Protein AF-M6VX74-F1 (afdb_monomer_lite)

pLDDT: mean 70.9, std 21.85, range [19.53, 94.69]

Structure (mmCIF, N/CA/C/O backbone):
data_AF-M6VX74-F1
#
_entry.id   AF-M6VX74-F1
#
loop_
_atom_site.group_PDB
_atom_site.id
_atom_site.type_symbol
_atom_site.label_atom_id
_atom_site.label_alt_id
_atom_site.label_comp_id
_atom_site.label_asym_id
_atom_site.label_entity_id
_atom_site.label_seq_id
_atom_site.pdbx_PDB_ins_code
_atom_site.Cartn_x
_atom_site.Cartn_y
_atom_site.Cartn_z
_atom_site.occupancy
_atom_site.B_iso_or_equiv
_atom_site.auth_seq_id
_atom_site.auth_comp_id
_atom_site.auth_asym_id
_atom_site.auth_atom_id
_atom_site.pdbx_PDB_model_num
ATOM 1 N N . MET A 1 1 ? 27.115 63.706 -16.626 1.00 39.19 1 MET A N 1
ATOM 2 C CA . MET A 1 1 ? 25.847 63.233 -16.021 1.00 39.19 1 MET A CA 1
ATOM 3 C C . MET A 1 1 ? 25.353 61.974 -16.751 1.00 39.19 1 MET A C 1
ATOM 5 O O . MET A 1 1 ? 24.336 62.030 -17.417 1.00 39.19 1 MET A O 1
ATOM 9 N N . TYR A 1 2 ? 26.079 60.846 -16.698 1.00 39.06 2 TYR A N 1
ATOM 10 C CA . TYR A 1 2 ? 25.677 59.603 -17.391 1.00 39.06 2 TYR A CA 1
ATOM 11 C C . TYR A 1 2 ? 26.361 58.366 -16.780 1.00 39.06 2 TYR A C 1
ATOM 13 O O . TYR A 1 2 ? 27.087 57.654 -17.455 1.00 39.06 2 TYR A O 1
ATOM 21 N N . GLU A 1 3 ? 26.151 58.090 -15.489 1.00 44.81 3 GLU A N 1
ATOM 22 C CA . GLU A 1 3 ? 26.795 56.917 -14.860 1.00 44.81 3 GLU A CA 1
ATOM 23 C C . GLU A 1 3 ? 25.856 55.983 -14.089 1.00 44.81 3 GLU A C 1
ATOM 25 O O . GLU A 1 3 ? 26.289 54.975 -13.549 1.00 44.81 3 GLU A O 1
ATOM 30 N N . ASN A 1 4 ? 24.539 56.226 -14.098 1.00 51.69 4 ASN A N 1
ATOM 31 C CA . ASN A 1 4 ? 23.637 55.512 -13.181 1.00 51.69 4 ASN A CA 1
ATOM 32 C C . ASN A 1 4 ? 22.464 54.744 -13.817 1.00 51.69 4 ASN A C 1
ATOM 34 O O . ASN A 1 4 ? 21.537 54.339 -13.116 1.00 51.69 4 ASN A O 1
ATOM 38 N N . LYS A 1 5 ? 22.480 54.502 -15.137 1.00 51.84 5 LYS A N 1
ATOM 39 C CA . LYS A 1 5 ? 21.453 53.668 -15.804 1.00 51.84 5 LYS A CA 1
ATOM 40 C C . LYS A 1 5 ? 21.869 52.202 -15.975 1.00 51.84 5 LYS A C 1
ATOM 42 O O . LYS A 1 5 ? 21.039 51.316 -15.803 1.00 51.84 5 LYS A O 1
ATOM 47 N N . LYS A 1 6 ? 23.151 51.921 -16.244 1.00 50.66 6 LYS A N 1
ATOM 48 C CA . LYS A 1 6 ? 23.629 50.557 -16.556 1.00 50.66 6 LYS A CA 1
ATOM 49 C C . LYS A 1 6 ? 23.655 49.634 -15.325 1.00 50.66 6 LYS A C 1
ATOM 51 O O . LYS A 1 6 ? 23.277 48.469 -15.432 1.00 50.66 6 LYS A O 1
ATOM 56 N N . ASN A 1 7 ? 24.000 50.171 -14.149 1.00 55.72 7 ASN A N 1
ATOM 57 C CA . ASN A 1 7 ? 23.992 49.421 -12.885 1.00 55.72 7 ASN A CA 1
ATOM 58 C C . ASN A 1 7 ? 22.577 49.149 -12.353 1.00 55.72 7 ASN A C 1
ATOM 60 O O . ASN A 1 7 ? 22.329 48.061 -11.844 1.00 55.72 7 ASN A O 1
ATOM 64 N N . LYS A 1 8 ? 21.621 50.071 -12.549 1.00 56.56 8 LYS A N 1
ATOM 65 C CA . LYS A 1 8 ? 20.207 49.853 -12.192 1.00 56.56 8 LYS A CA 1
ATOM 66 C C . LYS A 1 8 ? 19.565 48.730 -13.005 1.00 56.56 8 LYS A C 1
ATOM 68 O O . LYS A 1 8 ? 18.842 47.920 -12.437 1.00 56.56 8 LYS A O 1
ATOM 73 N N . ILE A 1 9 ? 19.863 48.654 -14.305 1.00 64.75 9 ILE A N 1
ATOM 74 C CA . ILE A 1 9 ? 19.349 47.593 -15.185 1.00 64.75 9 ILE A CA 1
ATOM 75 C C . ILE A 1 9 ? 19.961 46.240 -14.806 1.00 64.75 9 ILE A C 1
ATOM 77 O O . ILE A 1 9 ? 19.227 45.270 -14.661 1.00 64.75 9 ILE A O 1
ATOM 81 N N . ARG A 1 10 ? 21.279 46.169 -14.563 1.00 61.59 10 ARG A N 1
ATOM 82 C CA . ARG A 1 10 ? 21.920 44.929 -14.086 1.00 61.59 10 ARG A CA 1
ATOM 83 C C . ARG A 1 10 ? 21.365 44.477 -12.738 1.00 61.59 10 ARG A C 1
ATOM 85 O O . ARG A 1 10 ? 21.063 43.301 -12.594 1.00 61.59 10 ARG A O 1
ATOM 92 N N . PHE A 1 11 ? 21.170 45.390 -11.788 1.00 71.38 11 PHE A N 1
ATOM 93 C CA . PHE A 1 11 ? 20.563 45.071 -10.495 1.00 71.38 11 PHE A CA 1
ATOM 94 C C . PHE A 1 11 ? 19.129 44.542 -10.649 1.00 71.38 11 PHE A C 1
ATOM 96 O O . PHE A 1 11 ? 18.804 43.508 -10.078 1.00 71.38 11 PHE A O 1
ATOM 103 N N . PHE A 1 12 ? 18.298 45.173 -11.486 1.00 67.69 12 PHE A N 1
ATOM 104 C CA . PHE A 1 12 ? 16.942 44.686 -11.770 1.00 67.69 12 PHE A CA 1
ATOM 105 C C . PHE A 1 12 ? 16.932 43.313 -12.449 1.00 67.69 12 PHE A C 1
ATOM 107 O O . PHE A 1 12 ? 16.091 42.481 -12.118 1.00 67.69 12 PHE A O 1
ATOM 114 N N . VAL A 1 13 ? 17.873 43.051 -13.359 1.00 73.31 13 VAL A N 1
ATOM 115 C CA . VAL A 1 13 ? 18.023 41.744 -14.012 1.00 73.31 13 VAL A CA 1
ATOM 116 C C . VAL A 1 13 ? 18.464 40.685 -13.001 1.00 73.31 13 VAL A C 1
ATOM 118 O O . VAL A 1 13 ? 17.851 39.626 -12.953 1.00 73.31 13 VAL A O 1
ATOM 121 N N . TYR A 1 14 ? 19.436 40.972 -12.130 1.00 68.31 14 TYR A N 1
ATOM 122 C CA . TYR A 1 14 ? 19.859 40.036 -11.083 1.00 68.31 14 TYR A CA 1
ATOM 123 C C . TYR A 1 14 ? 18.765 39.778 -10.044 1.00 68.31 14 TYR A C 1
ATOM 125 O O . TYR A 1 14 ? 18.552 38.625 -9.697 1.00 68.31 14 TYR A O 1
ATOM 133 N N . VAL A 1 15 ? 18.027 40.800 -9.598 1.00 67.50 15 VAL A N 1
ATOM 134 C CA . VAL A 1 15 ? 16.893 40.638 -8.670 1.00 67.50 15 VAL A CA 1
ATOM 135 C C . VAL A 1 15 ? 15.743 39.874 -9.326 1.00 67.50 15 VAL A C 1
ATOM 137 O O . VAL A 1 15 ? 15.144 39.028 -8.672 1.00 67.50 15 VAL A O 1
ATOM 140 N N . SER A 1 16 ? 15.465 40.106 -10.613 1.00 63.75 16 SER A N 1
ATOM 141 C CA . SER A 1 16 ? 14.439 39.356 -11.353 1.00 63.75 16 SER A CA 1
ATOM 142 C C . SER A 1 16 ? 14.844 37.895 -11.526 1.00 63.75 16 SER A C 1
ATOM 144 O O . SER A 1 16 ? 14.052 37.007 -11.238 1.00 63.75 16 SER A O 1
ATOM 146 N N . ILE A 1 17 ? 16.097 37.632 -11.914 1.00 63.59 17 ILE A N 1
ATOM 147 C CA . ILE A 1 17 ? 16.660 36.280 -12.003 1.00 63.59 17 ILE A CA 1
ATOM 148 C C . ILE A 1 17 ? 16.601 35.593 -10.630 1.00 63.59 17 ILE A C 1
ATOM 150 O O . ILE A 1 17 ? 16.148 34.457 -10.540 1.00 63.59 17 ILE A O 1
ATOM 154 N N . TYR A 1 18 ? 16.955 36.290 -9.548 1.00 57.72 18 TYR A N 1
ATOM 155 C CA . TYR A 1 18 ? 16.854 35.768 -8.183 1.00 57.72 18 TYR A CA 1
ATOM 156 C C . TYR A 1 18 ? 15.395 35.483 -7.787 1.00 57.72 18 TYR A C 1
ATOM 158 O O . TYR A 1 18 ? 15.110 34.432 -7.231 1.00 57.72 18 TYR A O 1
ATOM 166 N N . PHE A 1 19 ? 14.434 36.339 -8.147 1.00 57.53 19 PHE A N 1
ATOM 167 C CA . PHE A 1 19 ? 13.005 36.068 -7.936 1.00 57.53 19 PHE A CA 1
ATOM 168 C C . PHE A 1 19 ? 12.510 34.842 -8.722 1.00 57.53 19 PHE A C 1
ATOM 170 O O . PHE A 1 19 ? 11.704 34.073 -8.199 1.00 57.53 19 PHE A O 1
ATOM 177 N N . PHE A 1 20 ? 13.022 34.617 -9.937 1.00 54.75 20 PHE A N 1
ATOM 178 C CA . PHE A 1 20 ? 12.719 33.422 -10.733 1.00 54.75 20 PHE A CA 1
ATOM 179 C C . PHE A 1 20 ? 13.371 32.144 -10.180 1.00 54.75 20 PHE A C 1
ATOM 181 O O . PHE A 1 20 ? 12.788 31.074 -10.327 1.00 54.75 20 PHE A O 1
ATOM 188 N N . PHE A 1 21 ? 14.527 32.241 -9.514 1.00 51.00 21 PHE A N 1
ATOM 189 C CA . PHE A 1 21 ? 15.193 31.098 -8.871 1.00 51.00 21 PHE A CA 1
ATOM 190 C C . PHE A 1 21 ? 14.688 30.798 -7.445 1.00 51.00 21 PHE A C 1
ATOM 192 O O . PHE A 1 21 ? 14.782 29.655 -7.010 1.00 51.00 21 PHE A O 1
ATOM 199 N N . PHE A 1 22 ? 14.133 31.779 -6.719 1.00 45.16 22 PHE A N 1
ATOM 200 C CA . PHE A 1 22 ? 13.637 31.605 -5.339 1.00 45.16 22 PHE A CA 1
ATOM 201 C C . PHE A 1 22 ? 12.127 31.388 -5.223 1.00 45.16 22 PHE A C 1
ATOM 203 O O . PHE A 1 22 ? 11.627 31.053 -4.145 1.00 45.16 22 PHE A O 1
ATOM 210 N N . GLY A 1 23 ? 11.383 31.512 -6.321 1.00 42.75 23 GLY A N 1
ATOM 211 C CA . GLY A 1 23 ? 10.070 30.899 -6.399 1.00 42.75 23 GLY A CA 1
ATOM 212 C C . GLY A 1 23 ? 10.247 29.386 -6.416 1.00 42.75 23 GLY A C 1
ATOM 213 O O . GLY A 1 23 ? 10.477 28.817 -7.474 1.00 42.75 23 GLY A O 1
ATOM 214 N N . CYS A 1 24 ? 10.121 28.720 -5.267 1.00 48.25 24 CYS A N 1
ATOM 215 C CA . CYS A 1 24 ? 9.773 27.300 -5.215 1.00 48.25 24 CYS A CA 1
ATOM 216 C C . CYS A 1 24 ? 8.444 27.136 -5.973 1.00 48.25 24 CYS A C 1
ATOM 218 O O . CYS A 1 24 ? 7.361 27.238 -5.390 1.00 48.25 24 CYS A O 1
ATOM 220 N N . VAL A 1 25 ? 8.505 26.988 -7.299 1.00 49.62 25 VAL A N 1
ATOM 221 C CA . VAL A 1 25 ? 7.328 26.818 -8.143 1.00 49.62 25 VAL A CA 1
ATOM 222 C C . VAL A 1 25 ? 6.805 25.426 -7.840 1.00 49.62 25 VAL A C 1
ATOM 224 O O . VAL A 1 25 ? 7.213 24.437 -8.447 1.00 49.62 25 VAL A O 1
ATOM 227 N N . GLN A 1 26 ? 5.870 25.337 -6.894 1.00 54.25 26 GLN A N 1
ATOM 228 C CA . GLN A 1 26 ? 5.022 24.162 -6.770 1.00 54.25 26 GLN A CA 1
ATOM 229 C C . GLN A 1 26 ? 4.237 24.069 -8.077 1.00 54.25 26 GLN A C 1
ATOM 231 O O . GLN A 1 26 ? 3.192 24.696 -8.222 1.00 54.25 26 GLN A O 1
ATOM 236 N N . LYS A 1 27 ? 4.756 23.299 -9.046 1.00 59.78 27 LYS A N 1
ATOM 237 C CA . LYS A 1 27 ? 4.182 23.168 -10.398 1.00 59.78 27 LYS A CA 1
ATOM 238 C C . LYS A 1 27 ? 2.702 22.767 -10.373 1.00 59.78 27 LYS A C 1
ATOM 240 O O . LYS A 1 27 ? 2.018 22.939 -11.375 1.00 59.78 27 LYS A O 1
ATOM 245 N N . LYS A 1 28 ? 2.211 22.232 -9.245 1.00 68.81 28 LYS A N 1
ATOM 246 C CA . LYS A 1 28 ? 0.815 21.852 -9.012 1.00 68.81 28 LYS A CA 1
ATOM 247 C C . LYS A 1 28 ? 0.415 22.033 -7.530 1.00 68.81 28 LYS A C 1
ATOM 249 O O . LYS A 1 28 ? 0.449 21.058 -6.775 1.00 68.81 28 LYS A O 1
ATOM 254 N N . PRO A 1 29 ? 0.018 23.242 -7.087 1.00 75.12 29 PRO A N 1
ATOM 255 C CA . PRO A 1 29 ? -0.204 23.552 -5.667 1.00 75.12 29 PRO A CA 1
ATOM 256 C C . PRO A 1 29 ? -1.318 22.714 -5.031 1.00 75.12 29 PRO A C 1
ATOM 258 O O . PRO A 1 29 ? -1.202 22.298 -3.881 1.00 75.12 29 PRO A O 1
ATOM 261 N N . GLN A 1 30 ? -2.363 22.382 -5.791 1.00 74.25 30 GLN A N 1
ATOM 262 C CA . GLN A 1 30 ? -3.429 21.500 -5.320 1.00 74.25 30 GLN A CA 1
ATOM 263 C C . GLN A 1 30 ? -2.919 20.058 -5.073 1.00 74.25 30 GLN A C 1
ATOM 265 O O . GLN A 1 30 ? -3.365 19.422 -4.121 1.00 74.25 30 GLN A O 1
ATOM 270 N N . GLN A 1 31 ? -1.951 19.537 -5.858 1.00 71.56 31 GLN A N 1
ATOM 271 C CA . GLN A 1 31 ? -1.437 18.150 -5.718 1.00 71.56 31 GLN A CA 1
ATOM 272 C C . GLN A 1 31 ? -0.596 18.112 -4.458 1.00 71.56 31 GLN A C 1
ATOM 274 O O . GLN A 1 31 ? -0.715 17.219 -3.624 1.00 71.56 31 GLN A O 1
ATOM 279 N N . THR A 1 32 ? 0.230 19.142 -4.302 1.00 75.69 32 THR A N 1
ATOM 280 C CA . THR A 1 32 ? 1.027 19.346 -3.109 1.00 75.69 32 THR A CA 1
ATOM 281 C C . THR A 1 32 ? 0.148 19.468 -1.865 1.00 75.69 32 THR A C 1
ATOM 283 O O . THR A 1 32 ? 0.465 18.837 -0.863 1.00 75.69 32 THR A O 1
ATOM 286 N N . ALA A 1 33 ? -0.959 20.216 -1.912 1.00 79.06 33 ALA A N 1
ATOM 287 C CA . ALA A 1 33 ? -1.894 20.327 -0.792 1.00 79.06 33 ALA A CA 1
ATOM 288 C C . ALA A 1 33 ? -2.540 18.976 -0.441 1.00 79.06 33 ALA A C 1
ATOM 290 O O . ALA A 1 33 ? -2.515 18.585 0.724 1.00 79.06 33 ALA A O 1
ATOM 291 N N . PHE A 1 34 ? -3.027 18.235 -1.444 1.00 78.25 34 PHE A N 1
ATOM 292 C CA . PHE A 1 34 ? -3.608 16.902 -1.264 1.00 78.25 34 PHE A CA 1
ATOM 293 C C . PHE A 1 34 ? -2.642 15.945 -0.553 1.00 78.25 34 PHE A C 1
ATOM 295 O O . PHE A 1 34 ? -2.976 15.384 0.491 1.00 78.25 34 PHE A O 1
ATOM 302 N N . TRP A 1 35 ? -1.421 15.787 -1.079 1.00 75.38 35 TRP A N 1
ATOM 303 C CA . TRP A 1 35 ? -0.438 14.858 -0.515 1.00 75.38 35 TRP A CA 1
ATOM 304 C C . TRP A 1 35 ? 0.084 15.316 0.845 1.00 75.38 35 TRP A C 1
ATOM 306 O O . TRP A 1 35 ? 0.277 14.485 1.731 1.00 75.38 35 TRP A O 1
ATOM 316 N N . LYS A 1 36 ? 0.264 16.627 1.049 1.00 80.69 36 LYS A N 1
ATOM 317 C CA . LYS A 1 36 ? 0.621 17.172 2.365 1.00 80.69 36 LYS A CA 1
ATOM 318 C C . LYS A 1 36 ? -0.445 16.844 3.405 1.00 80.69 36 LYS A C 1
ATOM 320 O O . LYS A 1 36 ? -0.086 16.386 4.486 1.00 80.69 36 LYS A O 1
ATOM 325 N N . GLU A 1 37 ? -1.727 17.038 3.091 1.00 81.75 37 GLU A N 1
ATOM 326 C CA . GLU A 1 37 ? -2.817 16.748 4.029 1.00 81.75 37 GLU A CA 1
ATOM 327 C C . GLU A 1 37 ? -2.929 15.234 4.280 1.00 81.75 37 GLU A C 1
ATOM 329 O O . GLU A 1 37 ? -2.899 14.813 5.437 1.00 81.75 37 GLU A O 1
ATOM 334 N N . TYR A 1 38 ? -2.877 14.399 3.234 1.00 79.69 38 TYR A N 1
ATOM 335 C CA . TYR A 1 38 ? -2.861 12.934 3.368 1.00 79.69 38 TYR A CA 1
ATOM 336 C C . TYR A 1 38 ? -1.733 12.426 4.284 1.00 79.69 38 TYR A C 1
ATOM 338 O O . TYR A 1 38 ? -1.986 11.682 5.235 1.00 79.69 38 TYR A O 1
ATOM 346 N N . LEU A 1 39 ? -0.490 12.859 4.043 1.00 77.38 39 LEU A N 1
ATOM 347 C CA . LEU A 1 39 ? 0.667 12.456 4.849 1.00 77.38 39 LEU A CA 1
ATOM 348 C C . LEU A 1 39 ? 0.599 13.022 6.273 1.00 77.38 39 LEU A C 1
ATOM 350 O O . LEU A 1 39 ? 1.019 12.360 7.225 1.00 77.38 39 LEU A O 1
ATOM 354 N N . SER A 1 40 ? 0.044 14.225 6.444 1.00 81.12 40 SER A N 1
ATOM 355 C CA . SER A 1 40 ? -0.097 14.846 7.763 1.00 81.12 40 SER A CA 1
ATOM 356 C C . SER A 1 40 ? -1.016 14.050 8.689 1.00 81.12 40 SER A C 1
ATOM 358 O O . SER A 1 40 ? -0.730 13.971 9.884 1.00 81.12 40 SER A O 1
ATOM 360 N N . HIS A 1 41 ? -2.053 13.395 8.149 1.00 81.50 41 HIS A N 1
ATOM 361 C CA . HIS A 1 41 ? -2.965 12.571 8.938 1.00 81.50 41 HIS A CA 1
ATOM 362 C C . HIS A 1 41 ? -2.230 11.406 9.617 1.00 81.50 41 HIS A C 1
ATOM 364 O O . HIS A 1 41 ? -2.354 11.216 10.826 1.00 81.50 41 HIS A O 1
ATOM 370 N N . GLN A 1 42 ? -1.413 10.662 8.861 1.00 74.62 42 GLN A N 1
ATOM 371 C CA . GLN A 1 42 ? -0.634 9.540 9.405 1.00 74.62 42 GLN A CA 1
ATOM 372 C C . GLN A 1 42 ? 0.477 10.029 10.337 1.00 74.62 42 GLN A C 1
ATOM 374 O O . GLN A 1 42 ? 0.662 9.498 11.434 1.00 74.62 42 GLN A O 1
ATOM 379 N N . LYS A 1 43 ? 1.185 11.092 9.933 1.00 80.69 43 LYS A N 1
ATOM 380 C CA . LYS A 1 43 ? 2.276 11.671 10.723 1.00 80.69 43 LYS A CA 1
ATOM 381 C C . LYS A 1 43 ? 1.801 12.142 12.098 1.00 80.69 43 LYS A C 1
ATOM 383 O O . LYS A 1 43 ? 2.546 11.999 13.063 1.00 80.69 43 LYS A O 1
ATOM 388 N N . ASN A 1 44 ? 0.578 12.667 12.207 1.00 83.06 44 ASN A N 1
ATOM 389 C CA . ASN A 1 44 ? 0.038 13.113 13.489 1.00 83.06 44 ASN A CA 1
ATOM 390 C C . ASN A 1 44 ? -0.145 11.960 14.485 1.00 83.06 44 ASN A C 1
ATOM 392 O O . ASN A 1 44 ? 0.180 12.098 15.661 1.00 83.06 44 ASN A O 1
ATOM 396 N N . ILE A 1 45 ? -0.616 10.805 14.006 1.00 77.25 45 ILE A N 1
ATOM 397 C CA . ILE A 1 45 ? -0.793 9.609 14.837 1.00 77.25 45 ILE A CA 1
ATOM 398 C C . ILE A 1 45 ? 0.568 9.075 15.276 1.00 77.25 45 ILE A C 1
ATOM 400 O O . ILE A 1 45 ? 0.775 8.844 16.461 1.00 77.25 45 ILE A O 1
ATOM 404 N N . PHE A 1 46 ? 1.516 8.928 14.346 1.00 78.25 46 PHE A N 1
ATOM 405 C CA . PHE A 1 46 ? 2.842 8.390 14.667 1.00 78.25 46 PHE A CA 1
ATOM 406 C C . PHE A 1 46 ? 3.680 9.312 15.555 1.00 78.25 46 PHE A C 1
ATOM 408 O O . PHE A 1 46 ? 4.533 8.829 16.294 1.00 78.25 46 PHE A O 1
ATOM 415 N N . ARG A 1 47 ? 3.449 10.627 15.498 1.00 83.62 47 ARG A N 1
ATOM 416 C CA . ARG A 1 47 ? 4.128 11.588 16.372 1.00 83.62 47 ARG A CA 1
ATOM 417 C C . ARG A 1 47 ? 3.652 11.484 17.820 1.00 83.62 47 ARG A C 1
ATOM 419 O O . ARG A 1 47 ? 4.481 11.563 18.717 1.00 83.62 47 ARG A O 1
ATOM 426 N N . GLU A 1 48 ? 2.346 11.358 18.044 1.00 86.00 48 GLU A N 1
ATOM 427 C CA . GLU A 1 48 ? 1.777 11.296 19.399 1.00 86.00 48 GLU A CA 1
ATOM 428 C C . GLU A 1 48 ? 1.847 9.881 19.989 1.00 86.00 48 GLU A C 1
ATOM 430 O O . GLU A 1 48 ? 2.109 9.716 21.177 1.00 86.00 48 GLU A O 1
ATOM 435 N N . TYR A 1 49 ? 1.694 8.860 19.142 1.00 83.00 49 TYR A N 1
ATOM 436 C CA . TYR A 1 49 ? 1.687 7.447 19.521 1.00 83.00 49 TYR A CA 1
ATOM 437 C C . TYR A 1 49 ? 2.738 6.670 18.714 1.00 83.00 49 TYR A C 1
ATOM 439 O O . TYR A 1 49 ? 2.396 5.926 17.787 1.00 83.00 49 TYR A O 1
ATOM 447 N N . PRO A 1 50 ? 4.035 6.835 19.032 1.00 75.56 50 PRO A N 1
ATOM 448 C CA . PRO A 1 50 ? 5.106 6.230 18.253 1.00 75.56 50 PRO A CA 1
ATOM 449 C C . PRO A 1 50 ? 5.142 4.707 18.383 1.00 75.56 50 PRO A C 1
ATOM 451 O O . PRO A 1 50 ? 5.410 4.047 17.388 1.00 75.56 50 PRO A O 1
ATOM 454 N N . ASN A 1 51 ? 4.839 4.121 19.546 1.00 75.88 51 ASN A N 1
ATOM 455 C CA . ASN A 1 51 ? 4.942 2.675 19.792 1.00 75.88 51 ASN A CA 1
ATOM 456 C C . ASN A 1 51 ? 3.840 2.180 20.744 1.00 75.88 51 ASN A C 1
ATOM 458 O O . ASN A 1 51 ? 3.432 2.926 21.629 1.00 75.88 51 ASN A O 1
ATOM 462 N N . GLY A 1 52 ? 3.427 0.914 20.596 1.00 76.75 52 GLY A N 1
ATOM 463 C CA . GLY A 1 52 ? 2.538 0.214 21.538 1.00 76.75 52 GLY A CA 1
ATOM 464 C C . GLY A 1 52 ? 1.136 0.820 21.700 1.00 76.75 52 GLY A C 1
ATOM 465 O O . GLY A 1 52 ? 0.758 1.748 20.979 1.00 76.75 52 GLY A O 1
ATOM 466 N N . GLY A 1 53 ? 0.349 0.292 22.643 1.00 84.81 53 GLY A N 1
ATOM 467 C CA . GLY A 1 53 ? -0.846 0.952 23.171 1.00 84.81 53 GLY A CA 1
ATOM 468 C C . GLY A 1 53 ? -1.879 1.308 22.108 1.00 84.81 53 GLY A C 1
ATOM 469 O O . GLY A 1 53 ? -2.366 0.478 21.338 1.00 84.81 53 GLY A O 1
ATOM 470 N N . ILE A 1 54 ? -2.172 2.604 22.033 1.00 84.31 54 ILE A N 1
ATOM 471 C CA . ILE A 1 54 ? -3.103 3.190 21.068 1.00 84.31 54 ILE A CA 1
ATOM 472 C C . ILE A 1 54 ? -2.701 2.872 19.623 1.00 84.31 54 ILE A C 1
ATOM 474 O O . ILE A 1 54 ? -3.565 2.574 18.798 1.00 84.31 54 ILE A O 1
ATOM 478 N N . ARG A 1 55 ? -1.402 2.880 19.293 1.00 80.12 55 ARG A N 1
ATOM 479 C CA . ARG A 1 55 ? -0.942 2.523 17.943 1.00 80.12 55 ARG A CA 1
ATOM 480 C C . ARG A 1 55 ? -1.298 1.069 17.636 1.00 80.12 55 ARG A C 1
ATOM 482 O O . ARG A 1 55 ? -1.851 0.780 16.580 1.00 80.12 55 ARG A O 1
ATOM 489 N N . ASN A 1 56 ? -1.046 0.156 18.566 1.00 76.94 56 ASN A N 1
ATOM 490 C CA . ASN A 1 56 ? -1.418 -1.247 18.397 1.00 76.94 56 ASN A CA 1
ATOM 491 C C . ASN A 1 56 ? -2.933 -1.413 18.205 1.00 76.94 56 ASN A C 1
ATOM 493 O O . ASN A 1 56 ? -3.361 -2.075 17.257 1.00 76.94 56 ASN A O 1
ATOM 497 N N . ALA A 1 57 ? -3.731 -0.736 19.035 1.00 78.75 57 ALA A N 1
ATOM 498 C CA . ALA A 1 57 ? -5.189 -0.761 18.971 1.00 78.75 57 ALA A CA 1
ATOM 499 C C . ALA A 1 57 ? -5.757 -0.181 17.658 1.00 78.75 57 ALA A C 1
ATOM 501 O O . ALA A 1 57 ? -6.714 -0.726 17.110 1.00 78.75 57 ALA A O 1
ATOM 502 N N . LEU A 1 58 ? -5.163 0.875 17.095 1.00 77.44 58 LEU A N 1
ATOM 503 C CA . LEU A 1 58 ? -5.633 1.489 15.844 1.00 77.44 58 LEU A CA 1
ATOM 504 C C . LEU A 1 58 ? -5.210 0.734 14.576 1.00 77.44 58 LEU A C 1
ATOM 506 O O . LEU A 1 58 ? -5.889 0.827 13.547 1.00 77.44 58 LEU A O 1
ATOM 510 N N . PHE A 1 59 ? -4.080 0.026 14.620 1.00 73.62 59 PHE A N 1
ATOM 511 C CA . PHE A 1 59 ? -3.491 -0.643 13.455 1.00 73.62 59 PHE A CA 1
ATOM 512 C C . PHE A 1 59 ? -3.659 -2.168 13.463 1.00 73.62 59 PHE A C 1
ATOM 514 O O . PHE A 1 59 ? -3.216 -2.826 12.522 1.00 73.62 59 PHE A O 1
ATOM 521 N N . GLY A 1 60 ? -4.343 -2.730 14.461 1.00 66.00 60 GLY A N 1
ATOM 522 C CA . GLY A 1 60 ? -4.685 -4.152 14.487 1.00 66.00 60 GLY A CA 1
ATOM 523 C C . GLY A 1 60 ? -3.583 -5.062 15.030 1.00 66.00 60 GLY A C 1
ATOM 524 O O . GLY A 1 60 ? -3.559 -6.243 14.702 1.00 66.00 60 GLY A O 1
ATOM 525 N N . ASN A 1 61 ? -2.668 -4.528 15.840 1.00 70.69 61 ASN A N 1
ATOM 526 C CA . ASN A 1 61 ? -1.591 -5.284 16.487 1.00 70.69 61 ASN A CA 1
ATOM 527 C C . ASN A 1 61 ? -1.794 -5.342 18.009 1.00 70.69 61 ASN A C 1
ATOM 529 O O . ASN A 1 61 ? -0.859 -5.125 18.774 1.00 70.69 61 ASN A O 1
ATOM 533 N N . LEU A 1 62 ? -3.045 -5.541 18.433 1.00 71.44 62 LEU A N 1
ATOM 534 C CA . LEU A 1 62 ? -3.460 -5.498 19.832 1.00 71.44 62 LEU A CA 1
ATOM 535 C C . LEU A 1 62 ? -2.756 -6.585 20.655 1.00 71.44 62 LEU A C 1
ATOM 537 O O . LEU A 1 62 ? -2.836 -7.769 20.325 1.00 71.44 62 LEU A O 1
ATOM 541 N N . THR A 1 63 ? -2.113 -6.184 21.747 1.00 73.75 63 THR A N 1
ATOM 542 C CA . THR A 1 63 ? -1.567 -7.096 22.759 1.00 73.75 63 THR A CA 1
ATOM 543 C C . THR A 1 63 ? -2.517 -7.217 23.951 1.00 73.75 63 THR A C 1
ATOM 545 O O . THR A 1 63 ? -3.441 -6.418 24.102 1.00 73.75 63 THR A O 1
ATOM 548 N N . SER A 1 64 ? -2.290 -8.200 24.828 1.00 77.12 64 SER A N 1
ATOM 549 C CA . SER A 1 64 ? -3.066 -8.356 26.069 1.00 77.12 64 SER A CA 1
ATOM 550 C C . SER A 1 64 ? -3.032 -7.105 26.951 1.00 77.12 64 SER A C 1
ATOM 552 O O . SER A 1 64 ? -4.021 -6.798 27.612 1.00 77.12 64 SER A O 1
ATOM 554 N N . GLU A 1 65 ? -1.920 -6.367 26.926 1.00 81.31 65 GLU A N 1
ATOM 555 C CA . GLU A 1 65 ? -1.752 -5.113 27.660 1.00 81.31 65 GLU A CA 1
ATOM 556 C C . GLU A 1 65 ? -2.605 -3.992 27.067 1.00 81.31 65 GLU A C 1
ATOM 558 O O . GLU A 1 65 ? -3.076 -3.149 27.813 1.00 81.31 65 GLU A O 1
ATOM 563 N N . ASP A 1 66 ? -2.887 -4.004 25.762 1.00 80.81 66 ASP A N 1
ATOM 564 C CA . ASP A 1 66 ? -3.612 -2.928 25.072 1.00 80.81 66 ASP A CA 1
ATOM 565 C C . ASP A 1 66 ? -5.142 -3.056 25.194 1.00 80.81 66 ASP A C 1
ATOM 567 O O . ASP A 1 66 ? -5.874 -2.118 24.877 1.00 80.81 66 ASP A O 1
ATOM 571 N N . VAL A 1 67 ? -5.654 -4.208 25.647 1.00 84.50 67 VAL A N 1
ATOM 572 C CA . VAL A 1 67 ? -7.098 -4.522 25.663 1.00 84.50 67 VAL A CA 1
ATOM 573 C C . VAL A 1 67 ? -7.905 -3.506 26.477 1.00 84.50 67 VAL A C 1
ATOM 575 O O . VAL A 1 67 ? -9.036 -3.197 26.112 1.00 84.50 67 VAL A O 1
ATOM 578 N N . HIS A 1 68 ? -7.327 -2.955 27.548 1.00 87.62 68 HIS A N 1
ATOM 579 C CA . HIS A 1 68 ? -7.987 -1.963 28.405 1.00 87.62 68 HIS A CA 1
ATOM 580 C C . HIS A 1 68 ? -8.266 -0.623 27.700 1.00 87.62 68 HIS A C 1
ATOM 582 O O . HIS A 1 68 ? -9.073 0.162 28.188 1.00 87.62 68 HIS A O 1
ATOM 588 N N . LEU A 1 69 ? -7.613 -0.358 26.562 1.00 87.38 69 LEU A N 1
ATOM 589 C CA . LEU A 1 69 ? -7.838 0.838 25.744 1.00 87.38 69 LEU A CA 1
ATOM 590 C C . LEU A 1 69 ? -9.105 0.728 24.888 1.00 87.38 69 LEU A C 1
ATOM 592 O O . LEU A 1 69 ? -9.540 1.717 24.295 1.00 87.38 69 LEU A O 1
ATOM 596 N N . LEU A 1 70 ? -9.668 -0.477 24.777 1.00 89.00 70 LEU A N 1
ATOM 597 C CA . LEU A 1 70 ? -10.843 -0.745 23.967 1.00 89.00 70 LEU A CA 1
ATOM 598 C C . LEU A 1 70 ? -12.121 -0.560 24.775 1.00 89.00 70 LEU A C 1
ATOM 600 O O . LEU A 1 70 ? -12.216 -0.883 25.957 1.00 89.00 70 LEU A O 1
ATOM 604 N N . GLN A 1 71 ? -13.145 -0.095 24.084 1.00 89.50 71 GLN A N 1
ATOM 605 C CA . GLN A 1 71 ? -14.487 0.034 24.614 1.00 89.50 71 GLN A CA 1
ATOM 606 C C . GLN A 1 71 ? -15.227 -1.271 24.387 1.00 89.50 71 GLN A C 1
ATOM 608 O O . GLN A 1 71 ? -15.179 -1.829 23.292 1.00 89.50 71 GLN A O 1
ATOM 613 N N . LYS A 1 72 ? -15.935 -1.755 25.404 1.00 87.00 72 LYS A N 1
ATOM 614 C CA . LYS A 1 72 ? -16.795 -2.925 25.257 1.00 87.00 72 LYS A CA 1
ATOM 615 C C . LYS A 1 72 ? -18.202 -2.481 24.883 1.00 87.00 72 LYS A C 1
ATOM 617 O O . LYS A 1 72 ? -18.839 -1.754 25.643 1.00 87.00 72 LYS A O 1
ATOM 622 N N . LYS A 1 73 ? -18.687 -2.954 23.739 1.00 80.88 73 LYS A N 1
ATOM 623 C CA . LYS A 1 73 ? -20.076 -2.816 23.312 1.00 80.88 73 LYS A CA 1
ATOM 624 C C . LYS A 1 73 ? -20.582 -4.191 22.896 1.00 80.88 73 LYS A C 1
ATOM 626 O O . LYS A 1 73 ? -20.091 -4.768 21.927 1.00 80.88 73 LYS A O 1
ATOM 631 N N . ASP A 1 74 ? -21.523 -4.721 23.669 1.00 81.62 74 ASP A N 1
ATOM 632 C CA . ASP A 1 74 ? -21.998 -6.102 23.549 1.00 81.62 74 ASP A CA 1
ATOM 633 C C . ASP A 1 74 ? -20.816 -7.098 23.634 1.00 81.62 74 ASP A C 1
ATOM 635 O O . ASP A 1 74 ? -19.993 -7.014 24.556 1.00 81.62 74 ASP A O 1
ATOM 639 N N . ASP A 1 75 ? -20.694 -8.004 22.662 1.00 80.81 75 ASP A N 1
ATOM 640 C CA . ASP A 1 75 ? -19.589 -8.968 22.544 1.00 80.81 75 ASP A CA 1
ATOM 641 C C . ASP A 1 75 ? -18.393 -8.444 21.728 1.00 80.81 75 ASP A C 1
ATOM 643 O O . ASP A 1 75 ? -17.441 -9.180 21.457 1.00 80.81 75 ASP A O 1
ATOM 647 N N . THR A 1 76 ? -18.410 -7.167 21.338 1.00 83.50 76 THR A N 1
ATOM 648 C CA . THR A 1 76 ? -17.364 -6.550 20.514 1.00 83.50 76 THR A CA 1
ATOM 649 C C . THR A 1 76 ? -16.548 -5.553 21.330 1.00 83.50 76 THR A C 1
ATOM 651 O O . THR A 1 76 ? -17.081 -4.760 22.108 1.00 83.50 76 THR A O 1
ATOM 654 N N . LEU A 1 77 ? -15.229 -5.583 21.149 1.00 89.56 77 LEU A N 1
ATOM 655 C CA . LEU A 1 77 ? -14.336 -4.545 21.654 1.00 89.56 77 LEU A CA 1
ATOM 656 C C . LEU A 1 77 ? -14.021 -3.575 20.517 1.00 89.56 77 LEU A C 1
ATOM 658 O O . LEU A 1 77 ? -13.692 -4.019 19.423 1.00 89.56 77 LEU A O 1
ATOM 662 N N . SER A 1 78 ? -14.093 -2.269 20.735 1.00 91.38 78 SER A N 1
ATOM 663 C CA . SER A 1 78 ? -13.858 -1.292 19.671 1.00 91.38 78 SER A CA 1
ATOM 664 C C . SER A 1 78 ? -13.050 -0.087 20.122 1.00 91.38 78 SER A C 1
ATOM 666 O O . SER A 1 78 ? -12.986 0.247 21.303 1.00 91.38 78 SER A O 1
ATOM 668 N N . ILE A 1 79 ? -12.434 0.585 19.156 1.00 90.62 79 ILE A N 1
ATOM 669 C CA . ILE A 1 79 ? -11.810 1.890 19.351 1.00 90.62 79 ILE A CA 1
ATOM 670 C C . ILE A 1 79 ? -12.177 2.805 18.186 1.00 90.62 79 ILE A C 1
ATOM 672 O O . ILE A 1 79 ? -12.030 2.450 17.012 1.00 90.62 79 ILE A O 1
ATOM 676 N N . ASP A 1 80 ? -12.654 3.992 18.542 1.00 92.88 80 ASP A N 1
ATOM 677 C CA . ASP A 1 80 ? -13.028 5.051 17.619 1.00 92.88 80 ASP A CA 1
ATOM 678 C C . ASP A 1 80 ? -12.073 6.229 17.760 1.00 92.88 80 ASP A C 1
ATOM 680 O O . ASP A 1 80 ? -11.815 6.736 18.856 1.00 92.88 80 ASP A O 1
ATOM 684 N N . PHE A 1 81 ? -11.548 6.662 16.620 1.00 92.75 81 PHE A N 1
ATOM 685 C CA . PHE A 1 81 ? -10.554 7.715 16.528 1.00 92.75 81 PHE A CA 1
ATOM 686 C C . PHE A 1 81 ? -10.873 8.668 15.387 1.00 92.75 81 PHE A C 1
ATOM 688 O O . PHE A 1 81 ? -11.230 8.240 14.285 1.00 92.75 81 PHE A O 1
ATOM 695 N N . TYR A 1 82 ? -10.655 9.961 15.610 1.00 94.69 82 TYR A N 1
ATOM 696 C CA . TYR A 1 82 ? -10.674 10.945 14.539 1.00 94.69 82 TYR A CA 1
ATOM 697 C C . TYR A 1 82 ? -9.698 12.100 14.760 1.00 94.69 82 TYR A C 1
ATOM 699 O O . TYR A 1 82 ? -9.281 12.403 15.878 1.00 94.69 82 TYR A O 1
ATOM 707 N N . LEU A 1 83 ? -9.358 12.771 13.659 1.00 92.81 83 LEU A N 1
ATOM 708 C CA . LEU A 1 83 ? -8.610 14.020 13.681 1.00 92.81 83 LEU A CA 1
ATOM 709 C C . LEU A 1 83 ? -9.566 15.203 13.738 1.00 92.81 83 LEU A C 1
ATOM 711 O O . LEU A 1 83 ? -10.432 15.357 12.879 1.00 92.81 83 LEU A O 1
ATOM 715 N N . GLN A 1 84 ? -9.375 16.079 14.719 1.00 92.56 84 GLN A N 1
ATOM 716 C CA . GLN A 1 84 ? -10.040 17.374 14.776 1.00 92.56 84 GLN A CA 1
ATOM 717 C C . GLN A 1 84 ? -9.106 18.450 14.216 1.00 92.56 84 GLN A C 1
ATOM 719 O O . GLN A 1 84 ? -8.001 18.639 14.725 1.00 92.56 84 GLN A O 1
ATOM 724 N N . LYS A 1 85 ? -9.555 19.182 13.191 1.00 89.44 85 LYS A N 1
ATOM 725 C CA . LYS A 1 85 ? -8.812 20.327 12.646 1.00 89.44 85 LYS A CA 1
ATOM 726 C C . LYS A 1 85 ? -8.814 21.481 13.659 1.00 89.44 85 LYS A C 1
ATOM 728 O O . LYS A 1 85 ? -9.858 21.812 14.224 1.00 89.44 85 LYS A O 1
ATOM 733 N N . LYS A 1 86 ? -7.642 22.057 13.905 1.00 88.19 86 LYS A N 1
ATOM 734 C CA . LYS A 1 86 ? -7.374 23.224 14.757 1.00 88.19 86 LYS A CA 1
ATOM 735 C C . LYS A 1 86 ? -6.512 24.217 13.980 1.00 88.19 86 LYS A C 1
ATOM 737 O O . LYS A 1 86 ? -5.890 23.846 12.986 1.00 88.19 86 LYS A O 1
ATOM 742 N N . ASP A 1 87 ? -6.413 25.446 14.473 1.00 81.81 87 ASP A N 1
ATOM 743 C CA . ASP A 1 87 ? -5.655 26.518 13.809 1.00 81.81 87 ASP A CA 1
ATOM 744 C C . ASP A 1 87 ? -4.165 26.176 13.624 1.00 81.81 87 ASP A C 1
ATOM 746 O O . ASP A 1 87 ? -3.540 26.606 12.660 1.00 81.81 87 ASP A O 1
ATOM 750 N N . GLN A 1 88 ? -3.604 25.346 14.512 1.00 78.94 88 GLN A N 1
ATOM 751 C CA . GLN A 1 88 ? -2.196 24.924 14.496 1.00 78.94 88 GLN A CA 1
ATOM 752 C C . GLN A 1 88 ? -1.971 23.484 13.990 1.00 78.94 88 GLN A C 1
ATOM 754 O O . GLN A 1 88 ? -0.866 22.957 14.117 1.00 78.94 88 GLN A O 1
ATOM 759 N N . GLY A 1 89 ? -2.992 22.821 13.430 1.00 84.62 89 GLY A N 1
ATOM 760 C CA . GLY A 1 89 ? -2.867 21.463 12.887 1.00 84.62 89 GLY A CA 1
ATOM 761 C C . GLY A 1 89 ? -3.999 20.528 13.300 1.00 84.62 89 GLY A C 1
ATOM 762 O O . GLY A 1 89 ? -5.161 20.925 13.353 1.00 84.62 89 GLY A O 1
ATOM 763 N N . PHE A 1 90 ? -3.674 19.265 13.571 1.00 89.56 90 PHE A N 1
ATOM 764 C CA . PHE A 1 90 ? -4.659 18.246 13.928 1.00 89.56 90 PHE A CA 1
ATOM 765 C C . PHE A 1 90 ? -4.519 17.828 15.388 1.00 89.56 90 PHE A C 1
ATOM 767 O O . PHE A 1 90 ? -3.421 17.553 15.867 1.00 89.56 90 PHE A O 1
ATOM 774 N N . ARG A 1 91 ? -5.650 17.728 16.084 1.00 91.00 91 ARG A N 1
ATOM 775 C CA . ARG A 1 91 ? -5.739 17.100 17.401 1.00 91.00 91 ARG A CA 1
ATOM 776 C C . ARG A 1 91 ? -6.267 15.677 17.248 1.00 91.00 91 ARG A C 1
ATOM 778 O O . ARG A 1 91 ? -7.288 15.472 16.595 1.00 91.00 91 ARG A O 1
ATOM 785 N N . ASN A 1 92 ? -5.590 14.730 17.884 1.00 91.81 92 ASN A N 1
ATOM 786 C CA . ASN A 1 92 ? -6.021 13.344 18.002 1.00 91.81 92 ASN A CA 1
ATOM 787 C C . ASN A 1 92 ? -7.169 13.240 19.020 1.00 91.81 92 ASN A C 1
ATOM 789 O O . ASN A 1 92 ? -7.064 13.774 20.127 1.00 91.81 92 ASN A O 1
ATOM 793 N N . VAL A 1 93 ? -8.283 12.605 18.644 1.00 93.12 93 VAL A N 1
ATOM 794 C CA . VAL A 1 93 ? -9.452 12.443 19.521 1.00 93.12 93 VAL A CA 1
ATOM 795 C C . VAL A 1 93 ? -9.917 10.992 19.523 1.00 93.12 93 VAL A C 1
ATOM 797 O O . VAL A 1 93 ? -10.224 10.434 18.471 1.00 93.12 93 VAL A O 1
ATOM 800 N N . PHE A 1 94 ? -10.008 10.419 20.722 1.00 91.38 94 PHE A N 1
ATOM 801 C CA . PHE A 1 94 ? -10.661 9.140 20.994 1.00 91.38 94 PHE A CA 1
ATOM 802 C C . PHE A 1 94 ? -12.039 9.416 21.568 1.00 91.38 94 PHE A C 1
ATOM 804 O O . PHE A 1 94 ? -12.194 10.321 22.390 1.00 91.38 94 PHE A 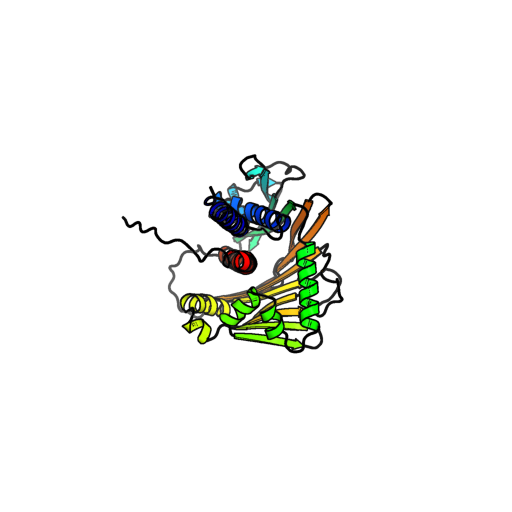O 1
ATOM 811 N N . THR A 1 95 ? -13.041 8.669 21.128 1.00 86.31 95 THR A N 1
ATOM 812 C CA . THR A 1 95 ? -14.411 8.879 21.596 1.00 86.31 95 THR A CA 1
ATOM 813 C C . THR A 1 95 ? -15.144 7.563 21.759 1.00 86.31 95 THR A C 1
ATOM 815 O O . THR A 1 95 ? -14.856 6.601 21.055 1.00 86.31 95 THR A O 1
ATOM 818 N N . THR A 1 96 ? -16.065 7.521 22.715 1.00 80.69 96 THR A N 1
ATOM 819 C CA . THR A 1 96 ? -17.065 6.456 22.891 1.00 80.69 96 THR A CA 1
ATOM 820 C C . THR A 1 96 ? -18.373 6.767 22.172 1.00 80.69 96 THR A C 1
ATOM 822 O O . THR A 1 96 ? -19.266 5.926 22.073 1.00 80.69 96 THR A O 1
ATOM 825 N N . GLU A 1 97 ? -18.502 7.995 21.679 1.00 82.94 97 GLU A N 1
ATOM 826 C CA . GLU A 1 97 ? -19.685 8.495 21.009 1.00 82.94 97 GLU A CA 1
ATOM 827 C C . GLU A 1 97 ? -19.535 8.403 19.491 1.00 82.94 97 GLU A C 1
ATOM 829 O O . GLU A 1 97 ? -18.480 8.106 18.928 1.00 82.94 97 GLU A O 1
ATOM 834 N N . LYS A 1 98 ? -20.626 8.695 18.786 1.00 84.94 98 LYS A N 1
ATOM 835 C CA . LYS A 1 98 ? -20.621 8.714 17.329 1.00 84.94 98 LYS A CA 1
ATOM 836 C C . LYS A 1 98 ? -19.657 9.787 16.816 1.00 84.94 98 LYS A C 1
ATOM 838 O O . LYS A 1 98 ? -19.871 10.974 17.055 1.00 84.94 98 LYS A O 1
ATOM 843 N N . ILE A 1 99 ? -18.659 9.371 16.032 1.00 88.25 99 ILE A N 1
ATOM 844 C CA . ILE A 1 99 ? -17.726 10.291 15.370 1.00 88.25 99 ILE A CA 1
ATOM 845 C C . ILE A 1 99 ? -18.517 11.345 14.567 1.00 88.25 99 ILE A C 1
ATOM 847 O O . ILE A 1 99 ? -19.407 10.974 13.784 1.00 88.25 99 ILE A O 1
ATOM 851 N N . PRO A 1 100 ? -18.214 12.650 14.731 1.00 89.94 100 PRO A N 1
ATOM 852 C CA . PRO A 1 100 ? -18.880 13.707 13.986 1.00 89.94 100 PRO A CA 1
ATOM 853 C C . PRO A 1 100 ? -18.798 13.484 12.476 1.00 89.94 100 PRO A C 1
ATOM 855 O O . PRO A 1 100 ? -17.782 13.047 11.931 1.00 89.94 100 PRO A O 1
ATOM 858 N N . LYS A 1 101 ? -19.875 13.827 11.765 1.00 81.75 101 LYS A N 1
ATOM 859 C CA . LYS A 1 101 ? -19.852 13.813 10.300 1.00 81.75 101 LYS A CA 1
ATOM 860 C C . LYS A 1 101 ? -18.850 14.872 9.813 1.00 81.75 101 LYS A C 1
ATOM 862 O O . LYS A 1 101 ? -18.831 15.978 10.339 1.00 81.75 101 LYS A O 1
ATOM 867 N N . ASN A 1 102 ? -18.076 14.544 8.776 1.00 85.19 102 ASN A N 1
ATOM 868 C CA . ASN A 1 102 ? -17.122 15.438 8.094 1.00 85.19 102 ASN A CA 1
ATOM 869 C C . ASN A 1 102 ? -15.823 15.767 8.852 1.00 85.19 102 ASN A C 1
ATOM 871 O O . ASN A 1 102 ? -15.243 16.833 8.657 1.00 85.19 102 ASN A O 1
ATOM 875 N N . VAL A 1 103 ? -15.327 14.848 9.678 1.00 91.88 103 VAL A N 1
ATOM 876 C CA . VAL A 1 103 ? -13.957 14.944 10.202 1.00 91.88 103 VAL A CA 1
ATOM 877 C C . VAL A 1 103 ? -12.921 14.640 9.098 1.00 91.88 103 VAL A C 1
ATOM 879 O O . VAL A 1 103 ? -13.171 13.760 8.270 1.00 91.88 103 VAL A O 1
ATOM 882 N N . PRO A 1 104 ? -11.761 15.330 9.067 1.00 90.44 104 PRO A N 1
ATOM 883 C CA . PRO A 1 104 ? -10.703 15.122 8.068 1.00 90.44 104 PRO A CA 1
ATOM 884 C C . PRO A 1 104 ? -10.229 13.674 7.944 1.00 90.44 104 PRO A C 1
ATOM 886 O O . PRO A 1 104 ? -9.917 13.196 6.855 1.00 90.44 104 PRO A O 1
ATOM 889 N N . TYR A 1 105 ? -10.181 12.957 9.063 1.00 87.50 105 TYR A N 1
ATOM 890 C CA . TYR A 1 105 ? -9.719 11.582 9.100 1.00 87.50 105 TYR A CA 1
ATOM 891 C C . TYR A 1 105 ? -10.338 10.853 10.283 1.00 87.50 105 TYR A C 1
ATOM 893 O O . TYR A 1 105 ? -10.445 11.423 11.368 1.00 87.50 105 TYR A O 1
ATOM 901 N N . GLN A 1 106 ? -10.717 9.596 10.081 1.00 92.81 106 GLN A N 1
ATOM 902 C CA . GLN A 1 106 ? -11.225 8.734 11.139 1.00 92.81 106 GLN A CA 1
ATOM 903 C C . GLN A 1 106 ? -10.818 7.278 10.930 1.00 92.81 106 GLN A C 1
ATOM 905 O O . GLN A 1 106 ? -10.713 6.791 9.799 1.00 92.81 106 GLN A O 1
ATOM 910 N N . ILE A 1 107 ? -10.636 6.578 12.043 1.00 85.06 107 ILE A N 1
ATOM 911 C CA . ILE A 1 107 ? -10.400 5.142 12.108 1.00 85.06 107 ILE A CA 1
ATOM 912 C C . ILE A 1 107 ? -11.426 4.563 13.076 1.00 85.06 107 ILE A C 1
ATOM 914 O O . ILE A 1 107 ? -11.558 5.038 14.198 1.00 85.06 107 ILE A O 1
ATOM 918 N N . HIS A 1 108 ? -12.108 3.519 12.629 1.00 89.50 108 HIS A N 1
ATOM 919 C CA . HIS A 1 108 ? -12.916 2.655 13.470 1.00 89.50 108 HIS A CA 1
ATOM 920 C C . HIS A 1 108 ? -12.319 1.251 13.418 1.00 89.50 108 HIS A C 1
ATOM 922 O O . HIS A 1 108 ? -12.072 0.731 12.321 1.00 89.50 108 HIS A O 1
ATOM 928 N N . VAL A 1 109 ? -12.057 0.655 14.579 1.00 83.31 109 VAL A N 1
ATOM 929 C CA . VAL A 1 109 ? -11.558 -0.720 14.681 1.00 83.31 109 VAL A CA 1
ATOM 930 C C . VAL A 1 109 ? -12.450 -1.514 15.620 1.00 83.31 109 VAL A C 1
ATOM 932 O O . VAL A 1 109 ? -12.646 -1.114 16.762 1.00 83.31 109 VAL A O 1
ATOM 935 N N . GLU A 1 110 ? -12.936 -2.654 15.144 1.00 85.56 110 GLU A N 1
ATOM 936 C CA . GLU A 1 110 ? -13.640 -3.665 15.925 1.00 85.56 110 GLU A CA 1
ATOM 937 C C . GLU A 1 110 ? -12.735 -4.884 16.107 1.00 85.56 110 GLU A C 1
ATOM 939 O O . GLU A 1 110 ? -12.096 -5.356 15.163 1.00 85.56 110 GLU A O 1
ATOM 944 N N . TYR A 1 111 ? -12.731 -5.410 17.320 1.00 81.75 111 TYR A N 1
ATOM 945 C CA . TYR A 1 111 ? -12.058 -6.616 17.759 1.00 81.75 111 TYR A CA 1
ATOM 946 C C . TYR A 1 111 ? -13.121 -7.587 18.265 1.00 81.75 111 TYR A C 1
ATOM 948 O O . TYR A 1 111 ? -13.740 -7.380 19.310 1.00 81.75 111 TYR A O 1
ATOM 956 N N . LEU A 1 112 ? -13.320 -8.660 17.511 1.00 82.88 112 LEU A N 1
ATOM 957 C CA . LEU A 1 112 ? -14.208 -9.759 17.859 1.00 82.88 112 LEU A CA 1
ATOM 958 C C . LEU A 1 112 ? -13.371 -10.842 18.545 1.00 82.88 112 LEU A C 1
ATOM 960 O O . LEU A 1 112 ? -12.474 -11.393 17.900 1.00 82.88 112 LEU A O 1
ATOM 964 N N . PRO A 1 113 ? -13.600 -11.132 19.837 1.00 81.81 113 PRO A N 1
ATOM 965 C CA . PRO A 1 113 ? -12.869 -12.177 20.538 1.00 81.81 113 PRO A CA 1
ATOM 966 C C . PRO A 1 113 ? -13.057 -13.538 19.862 1.00 81.81 113 PRO A C 1
ATOM 968 O O . PRO A 1 113 ? -14.175 -13.956 19.574 1.00 81.81 113 PRO A O 1
ATOM 971 N N . THR A 1 114 ? -11.956 -14.246 19.645 1.00 78.88 114 THR A N 1
ATOM 972 C CA . THR A 1 114 ? -11.925 -15.620 19.136 1.00 78.88 114 THR A CA 1
ATOM 973 C C . THR A 1 114 ? -10.978 -16.476 19.970 1.00 78.88 114 THR A C 1
ATOM 975 O O . THR A 1 114 ? -10.268 -15.972 20.840 1.00 78.88 114 THR A O 1
ATOM 978 N N . PHE A 1 115 ? -10.930 -17.778 19.698 1.00 73.69 115 PHE A N 1
ATOM 979 C CA . PHE A 1 115 ? -9.996 -18.696 20.343 1.00 73.69 115 PHE A CA 1
ATOM 980 C C . PHE A 1 115 ? -9.225 -19.487 19.293 1.00 73.69 115 PHE A C 1
ATOM 982 O O . PHE A 1 115 ? -9.795 -19.947 18.306 1.00 73.69 115 PHE A O 1
ATOM 989 N N . 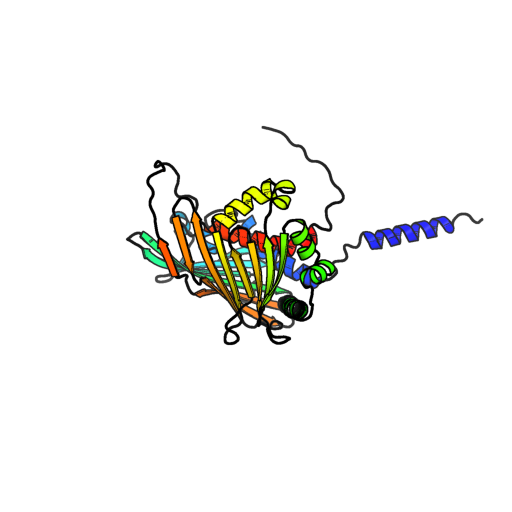PHE A 1 116 ? -7.925 -19.648 19.511 1.00 67.62 116 PHE A N 1
ATOM 990 C CA . PHE A 1 116 ? -7.083 -20.543 18.730 1.00 67.62 116 PHE A CA 1
ATOM 991 C C . PHE A 1 116 ? -6.290 -21.422 19.688 1.00 67.62 116 PHE A C 1
ATOM 993 O O . PHE A 1 116 ? -5.451 -20.903 20.420 1.00 67.62 116 PHE A O 1
ATOM 1000 N N . LYS A 1 117 ? -6.560 -22.736 19.689 1.00 68.75 117 LYS A N 1
ATOM 1001 C CA . LYS A 1 117 ? -5.926 -23.708 20.603 1.00 68.75 117 LYS A CA 1
ATOM 1002 C C . LYS A 1 117 ? -5.893 -23.187 22.050 1.00 68.75 117 LYS A C 1
ATOM 1004 O O . LYS A 1 117 ? -4.830 -23.073 22.651 1.00 68.75 117 LYS A O 1
ATOM 1009 N N . ASP A 1 118 ? -7.059 -22.754 22.529 1.00 76.56 118 ASP A N 1
ATOM 1010 C CA . ASP A 1 118 ? -7.293 -22.226 23.882 1.00 76.56 118 ASP A CA 1
ATOM 1011 C C . ASP A 1 118 ? -6.639 -20.872 24.210 1.00 76.56 118 ASP A C 1
ATOM 1013 O O . ASP A 1 118 ? -6.837 -20.328 25.296 1.00 76.56 118 ASP A O 1
ATOM 1017 N N . GLN A 1 119 ? -5.941 -20.248 23.257 1.00 70.44 119 GLN A N 1
ATOM 1018 C CA . GLN A 1 119 ? -5.479 -18.868 23.388 1.00 70.44 119 GLN A CA 1
ATOM 1019 C C . GLN A 1 119 ? -6.526 -17.890 22.863 1.00 70.44 119 GLN A C 1
ATOM 1021 O O . GLN A 1 119 ? -7.004 -18.004 21.728 1.00 70.44 119 GLN A O 1
ATOM 1026 N N . LYS A 1 120 ? -6.855 -16.886 23.682 1.00 71.06 120 LYS A N 1
ATOM 1027 C CA . LYS A 1 120 ? -7.712 -15.775 23.267 1.00 71.06 120 LYS A CA 1
ATOM 1028 C C . LYS A 1 120 ? -7.017 -14.992 22.154 1.00 71.06 120 LYS A C 1
ATOM 1030 O O . LYS A 1 120 ? -5.899 -14.512 22.306 1.00 71.06 120 LYS A O 1
ATOM 1035 N N . THR A 1 121 ? -7.707 -14.869 21.036 1.00 73.06 121 THR A N 1
ATOM 1036 C CA . THR A 1 121 ? -7.292 -14.145 19.835 1.00 73.06 121 THR A CA 1
ATOM 1037 C C . THR A 1 121 ? -8.383 -13.146 19.458 1.00 73.06 121 THR A C 1
ATOM 1039 O O . THR A 1 121 ? -9.428 -13.089 20.109 1.00 73.06 121 THR A O 1
ATOM 1042 N N . PHE A 1 122 ? -8.149 -12.334 18.429 1.00 74.75 122 PHE A N 1
ATOM 1043 C CA . PHE A 1 122 ? -9.154 -11.398 17.936 1.00 74.75 122 PHE A CA 1
ATOM 1044 C C . PHE A 1 122 ? -9.225 -11.428 16.412 1.00 74.75 122 PHE A C 1
ATOM 1046 O O . PHE A 1 122 ? -8.200 -11.366 15.729 1.00 74.75 122 PHE A O 1
ATOM 1053 N N . GLN A 1 123 ? -10.443 -11.461 15.880 1.00 74.50 123 GLN A N 1
ATOM 1054 C CA . GLN A 1 123 ? -10.710 -11.044 14.508 1.00 74.50 123 GLN A CA 1
ATOM 1055 C C . GLN A 1 123 ? -10.880 -9.530 14.473 1.00 74.50 123 GLN A C 1
ATOM 1057 O O . GLN A 1 123 ? -11.517 -8.950 15.347 1.00 74.50 123 GLN A O 1
ATOM 1062 N N . ILE A 1 124 ? -10.310 -8.891 13.455 1.00 75.88 124 ILE A N 1
ATOM 1063 C CA . ILE A 1 124 ? -10.197 -7.434 13.397 1.00 75.88 124 ILE A CA 1
ATOM 1064 C C . ILE A 1 124 ? -10.955 -6.923 12.181 1.00 75.88 124 ILE A C 1
ATOM 1066 O O . ILE A 1 124 ? -10.663 -7.325 11.056 1.00 75.88 124 ILE A O 1
ATOM 1070 N N . LYS A 1 125 ? -11.881 -5.989 12.383 1.00 79.00 125 LYS A N 1
ATOM 1071 C CA . LYS A 1 125 ? -12.480 -5.208 11.297 1.00 79.00 125 LYS A CA 1
ATOM 1072 C C . LYS A 1 125 ? -12.044 -3.765 11.452 1.00 79.00 125 LYS A C 1
ATOM 1074 O O . LYS A 1 125 ? -12.340 -3.123 12.449 1.00 79.00 125 LYS A O 1
ATOM 1079 N N . ARG A 1 126 ? -11.329 -3.244 10.458 1.00 79.94 126 ARG A N 1
ATOM 1080 C CA . ARG A 1 126 ? -10.836 -1.864 10.459 1.00 79.94 126 ARG A CA 1
ATOM 1081 C C . ARG A 1 126 ? -11.402 -1.108 9.274 1.00 79.94 126 ARG A C 1
ATOM 1083 O O . ARG A 1 126 ? -11.283 -1.561 8.135 1.00 79.94 126 ARG A O 1
ATOM 1090 N N . LYS A 1 127 ? -11.956 0.066 9.558 1.00 80.94 127 LYS A N 1
ATOM 1091 C CA . LYS A 1 127 ? -12.446 1.016 8.570 1.00 80.94 127 LYS A CA 1
ATOM 1092 C C . LYS A 1 127 ? -11.744 2.348 8.754 1.00 80.94 127 LYS A C 1
ATOM 1094 O O . LYS A 1 127 ? -11.766 2.931 9.834 1.00 80.94 127 LYS A O 1
ATOM 1099 N N . THR A 1 128 ? -11.164 2.853 7.678 1.00 83.75 128 THR A N 1
ATOM 1100 C CA . THR A 1 128 ? -10.504 4.157 7.655 1.00 83.75 128 THR A CA 1
ATOM 1101 C C . THR A 1 128 ? -11.202 5.051 6.648 1.00 83.75 128 THR A C 1
ATOM 1103 O O . THR A 1 128 ? -11.517 4.614 5.543 1.00 83.75 128 THR A O 1
ATOM 1106 N N . ILE A 1 129 ? -11.462 6.300 7.023 1.00 84.69 129 ILE A N 1
ATOM 1107 C CA . ILE A 1 129 ? -12.029 7.310 6.129 1.00 84.69 129 ILE A CA 1
ATOM 1108 C C . ILE A 1 129 ? -11.127 8.537 6.169 1.00 84.69 129 ILE A C 1
ATOM 1110 O O . ILE A 1 129 ? -10.825 9.041 7.246 1.00 84.69 129 ILE A O 1
ATOM 1114 N N . SER A 1 130 ? -10.745 9.027 4.993 1.00 84.50 130 SER A N 1
ATOM 1115 C CA . SER A 1 130 ? -10.020 10.283 4.816 1.00 84.50 130 SER A CA 1
ATOM 1116 C C . SER A 1 130 ? -10.836 11.220 3.936 1.00 84.50 130 SER A C 1
ATOM 1118 O O . SER A 1 130 ? -11.301 10.808 2.872 1.00 84.50 130 SER A O 1
ATOM 1120 N N . ILE A 1 131 ? -10.991 12.466 4.373 1.00 86.62 131 ILE A N 1
ATOM 1121 C CA . ILE A 1 131 ? -11.527 13.578 3.589 1.00 86.62 131 ILE A CA 1
ATOM 1122 C C . ILE A 1 131 ? -10.348 14.477 3.235 1.00 86.62 131 ILE A C 1
ATOM 1124 O O . ILE A 1 131 ? -9.634 14.949 4.114 1.00 86.62 131 ILE A O 1
ATOM 1128 N N . LEU A 1 132 ? -10.126 14.666 1.942 1.00 81.31 132 LEU A N 1
ATOM 1129 C CA . LEU A 1 132 ? -8.985 15.382 1.389 1.00 81.31 132 LEU A CA 1
ATOM 1130 C C . LEU A 1 132 ? -9.484 16.522 0.491 1.00 81.31 132 LEU A C 1
ATOM 1132 O O . LEU A 1 132 ? -10.615 16.452 -0.007 1.00 81.31 132 LEU A O 1
ATOM 1136 N N . PRO A 1 133 ? -8.671 17.567 0.263 1.00 80.19 133 PRO A N 1
ATOM 1137 C CA . PRO A 1 133 ? -8.981 18.600 -0.718 1.00 80.19 133 PRO A CA 1
ATOM 1138 C C . PRO A 1 133 ? -9.324 17.982 -2.074 1.00 80.19 133 PRO A C 1
ATOM 1140 O O . PRO A 1 133 ? -8.715 16.991 -2.476 1.00 80.19 133 PRO A O 1
ATOM 1143 N N . ALA A 1 134 ? -10.297 18.560 -2.780 1.00 71.19 134 ALA A N 1
ATOM 1144 C CA . ALA A 1 134 ? -10.659 18.091 -4.113 1.00 71.19 134 ALA A CA 1
ATOM 1145 C C . ALA A 1 134 ? -9.485 18.280 -5.068 1.00 71.19 134 ALA A C 1
ATOM 1147 O O . ALA A 1 134 ? -9.166 19.430 -5.377 1.00 71.19 134 ALA A O 1
ATOM 1148 N N . TYR A 1 135 ? -8.866 17.181 -5.524 1.00 61.38 135 TYR A N 1
ATOM 1149 C CA . TYR A 1 135 ? -7.991 17.254 -6.686 1.00 61.38 135 TYR A CA 1
ATOM 1150 C C . TYR A 1 135 ? -7.534 15.941 -7.351 1.00 61.38 135 TYR A C 1
ATOM 1152 O O . TYR A 1 135 ? -7.249 16.014 -8.538 1.00 61.38 135 TYR A O 1
ATOM 1160 N N . SER A 1 136 ? -7.308 14.789 -6.694 1.00 61.59 136 SER A N 1
ATOM 1161 C CA . SER A 1 136 ? -6.177 13.985 -7.209 1.00 61.59 136 SER A CA 1
ATOM 1162 C C . SER A 1 136 ? -6.191 12.464 -7.135 1.00 61.59 136 SER A C 1
ATOM 1164 O O . SER A 1 136 ? -5.196 11.882 -7.584 1.00 61.59 136 SER A O 1
ATOM 1166 N N . TYR A 1 137 ? -7.242 11.766 -6.696 1.00 66.06 137 TYR A N 1
ATOM 1167 C CA . TYR A 1 137 ? -7.243 10.328 -7.021 1.00 66.06 137 TYR A CA 1
ATOM 1168 C C . TYR A 1 137 ? -7.495 10.106 -8.524 1.00 66.06 137 TYR A C 1
ATOM 1170 O O . TYR A 1 137 ? -6.809 9.290 -9.135 1.00 66.06 137 TYR A O 1
ATOM 1178 N N . PHE A 1 138 ? -8.372 10.893 -9.162 1.00 72.31 138 PHE A N 1
ATOM 1179 C CA . PHE A 1 138 ? -8.610 10.806 -10.611 1.00 72.31 138 PHE A CA 1
ATOM 1180 C C . PHE A 1 138 ? -7.362 11.112 -11.447 1.00 72.31 138 PHE A C 1
ATOM 1182 O O . PHE A 1 138 ? -7.071 10.368 -12.376 1.00 72.31 138 PHE A O 1
ATOM 1189 N N . ASP A 1 139 ? -6.588 12.142 -11.093 1.00 72.62 139 ASP A N 1
ATOM 1190 C CA . ASP A 1 139 ? -5.323 12.464 -11.772 1.00 72.62 139 ASP A CA 1
ATOM 1191 C C . ASP A 1 139 ? -4.326 11.301 -11.702 1.00 72.62 139 ASP A C 1
ATOM 1193 O O . ASP A 1 139 ? -3.682 10.969 -12.699 1.00 72.62 139 ASP A O 1
ATOM 1197 N N . PHE A 1 140 ? -4.197 10.666 -10.531 1.00 76.31 140 PHE A N 1
ATOM 1198 C CA . PHE A 1 140 ? -3.336 9.497 -10.363 1.00 76.31 140 PHE A CA 1
ATOM 1199 C C . PHE A 1 140 ? -3.776 8.357 -11.285 1.00 76.31 140 PHE A C 1
ATOM 1201 O O . PHE A 1 140 ? -2.957 7.808 -12.020 1.00 76.31 140 PHE A O 1
ATOM 1208 N N . PHE A 1 141 ? -5.069 8.034 -11.294 1.00 81.12 141 PHE A N 1
ATOM 1209 C CA . PHE A 1 141 ? -5.579 6.947 -12.123 1.00 81.12 141 PHE A CA 1
ATOM 1210 C C . PHE A 1 141 ? -5.570 7.265 -13.617 1.00 81.12 141 PHE A C 1
ATOM 1212 O O . PHE A 1 141 ? -5.364 6.367 -14.425 1.00 81.12 141 PHE A O 1
ATOM 1219 N N . HIS A 1 142 ? -5.697 8.534 -13.989 1.00 83.00 142 HIS A N 1
ATOM 1220 C CA . HIS A 1 142 ? -5.482 8.983 -15.356 1.00 83.00 142 HIS A CA 1
ATOM 1221 C C . HIS A 1 142 ? -4.016 8.835 -15.786 1.00 83.00 142 HIS A C 1
ATOM 1223 O O . HIS A 1 142 ? -3.724 8.418 -16.904 1.00 83.00 142 HIS A O 1
ATOM 1229 N N . HIS A 1 143 ? -3.061 9.121 -14.898 1.00 81.06 143 HIS A N 1
ATOM 1230 C CA . HIS A 1 143 ? -1.651 8.838 -15.167 1.00 81.06 143 HIS A CA 1
ATOM 1231 C C . HIS A 1 143 ? -1.361 7.336 -15.264 1.00 81.06 143 HIS A C 1
ATOM 1233 O O . HIS A 1 143 ? -0.539 6.942 -16.090 1.00 81.06 143 HIS A O 1
ATOM 1239 N N . LEU A 1 144 ? -2.048 6.509 -14.474 1.00 82.50 144 LEU A N 1
ATOM 1240 C CA . LEU A 1 144 ? -1.959 5.053 -14.557 1.00 82.50 144 LEU A CA 1
ATOM 1241 C C . LEU A 1 144 ? -2.484 4.525 -15.900 1.00 82.50 144 LEU A C 1
ATOM 1243 O O . LEU A 1 144 ? -1.817 3.713 -16.534 1.00 82.50 144 LEU A O 1
ATOM 1247 N N . ASP A 1 145 ? -3.622 5.044 -16.360 1.00 85.44 145 ASP A N 1
ATOM 1248 C CA . ASP A 1 145 ? -4.204 4.730 -17.670 1.00 85.44 145 ASP A CA 1
ATOM 1249 C C . ASP A 1 145 ? -3.253 5.116 -18.814 1.00 85.44 145 ASP A C 1
ATOM 1251 O O . ASP A 1 145 ? -2.936 4.317 -19.695 1.00 85.44 145 ASP A O 1
ATOM 1255 N N . ARG A 1 146 ? -2.683 6.326 -18.750 1.00 84.69 146 ARG A N 1
ATOM 1256 C CA . ARG A 1 146 ? -1.676 6.786 -19.716 1.00 84.69 146 ARG A CA 1
ATOM 1257 C C . ARG A 1 146 ? -0.410 5.936 -19.701 1.00 84.69 146 ARG A C 1
ATOM 1259 O O . ARG A 1 146 ? 0.138 5.680 -20.769 1.00 84.69 146 ARG A O 1
ATOM 1266 N N . LEU A 1 147 ? 0.062 5.514 -18.527 1.00 83.56 147 LEU A N 1
ATOM 1267 C CA . LEU A 1 147 ? 1.220 4.626 -18.406 1.00 83.56 147 LEU A CA 1
ATOM 1268 C C . LEU A 1 147 ? 0.934 3.271 -19.056 1.00 83.56 147 LEU A C 1
ATOM 1270 O O . LEU A 1 147 ? 1.762 2.774 -19.811 1.00 83.56 147 LEU A O 1
ATOM 1274 N N . GLN A 1 148 ? -0.237 2.692 -18.797 1.00 85.56 148 GLN A N 1
ATOM 1275 C CA . GLN A 1 148 ? -0.656 1.433 -19.406 1.00 85.56 148 GLN A CA 1
ATOM 1276 C C . GLN A 1 148 ? -0.724 1.550 -20.936 1.00 85.56 148 GLN A C 1
ATOM 1278 O O . GLN A 1 148 ? -0.168 0.710 -21.639 1.00 85.56 148 GLN A O 1
ATOM 1283 N N . ASN A 1 149 ? -1.305 2.633 -21.458 1.00 83.56 149 ASN A N 1
ATOM 1284 C CA . ASN A 1 149 ? -1.338 2.905 -22.896 1.00 83.56 149 ASN A CA 1
ATOM 1285 C C . ASN A 1 149 ? 0.059 3.124 -23.501 1.00 83.56 149 ASN A C 1
ATOM 1287 O O . ASN A 1 149 ? 0.343 2.617 -24.583 1.00 83.56 149 ASN A O 1
ATOM 1291 N N . PHE A 1 150 ? 0.951 3.822 -22.797 1.00 83.81 150 PHE A N 1
ATOM 1292 C CA . PHE A 1 150 ? 2.339 4.032 -23.217 1.00 83.81 150 PHE A CA 1
ATOM 1293 C C . PHE A 1 150 ? 3.115 2.709 -23.311 1.00 83.81 150 PHE A C 1
ATOM 1295 O O . PHE A 1 150 ? 3.746 2.405 -24.324 1.00 83.81 150 PHE A O 1
ATOM 1302 N N . LEU A 1 151 ? 2.992 1.865 -22.282 1.00 83.62 151 LEU A N 1
ATOM 1303 C CA . LEU A 1 151 ? 3.554 0.514 -22.266 1.00 83.62 151 LEU A CA 1
ATOM 1304 C C . LEU A 1 151 ? 2.874 -0.424 -23.270 1.00 83.62 151 LEU A C 1
ATOM 1306 O O . LEU A 1 151 ? 3.355 -1.534 -23.480 1.00 83.62 151 LEU A O 1
ATOM 1310 N N . ARG A 1 152 ? 1.767 -0.006 -23.893 1.00 80.75 152 ARG A N 1
ATOM 1311 C CA . ARG A 1 152 ? 1.111 -0.762 -24.955 1.00 80.75 152 ARG A CA 1
ATOM 1312 C C . ARG A 1 152 ? 1.696 -0.459 -26.339 1.00 80.75 152 ARG A C 1
ATOM 1314 O O . ARG A 1 152 ? 1.680 -1.345 -27.185 1.00 80.75 152 ARG A O 1
ATOM 1321 N N . SER A 1 153 ? 2.166 0.764 -26.584 1.00 73.00 153 SER A N 1
ATOM 1322 C CA . SER A 1 153 ? 2.449 1.269 -27.937 1.00 73.00 153 SER A CA 1
ATOM 1323 C C . SER A 1 153 ? 3.911 1.209 -28.382 1.00 73.00 153 SER A C 1
ATOM 1325 O O . SER A 1 153 ? 4.173 1.287 -29.579 1.00 73.00 153 SER A O 1
ATOM 1327 N N . GLU A 1 154 ? 4.872 1.119 -27.464 1.00 64.88 154 GLU A N 1
ATOM 1328 C CA . GLU A 1 154 ? 6.298 1.197 -27.819 1.00 64.88 154 GLU A CA 1
ATOM 1329 C C . GLU A 1 154 ? 6.940 -0.176 -28.056 1.00 64.88 154 GLU A C 1
ATOM 1331 O O . GLU A 1 154 ? 6.585 -1.150 -27.415 1.00 64.88 154 GLU A O 1
ATOM 1336 N N . SER A 1 155 ? 7.928 -0.273 -28.947 1.00 65.81 155 SER A N 1
ATOM 1337 C CA . SER A 1 155 ? 8.722 -1.501 -29.126 1.00 65.81 155 SER A CA 1
ATOM 1338 C C . SER A 1 155 ? 9.936 -1.581 -28.186 1.00 65.81 155 SER A C 1
ATOM 1340 O O . SER A 1 155 ? 10.569 -2.630 -28.100 1.00 65.81 155 SER A O 1
ATOM 1342 N N . ASN A 1 156 ? 10.255 -0.497 -27.459 1.00 67.69 156 ASN A N 1
ATOM 1343 C CA . ASN A 1 156 ? 11.387 -0.405 -26.527 1.00 67.69 156 ASN A CA 1
ATOM 1344 C C . ASN A 1 156 ? 10.993 0.323 -25.222 1.00 67.69 156 ASN A C 1
ATOM 1346 O O . ASN A 1 156 ? 11.463 1.424 -24.918 1.00 67.69 156 ASN A O 1
ATOM 1350 N N . HIS A 1 157 ? 10.079 -0.305 -24.473 1.00 72.75 157 HIS A N 1
ATOM 1351 C CA . HIS A 1 157 ? 9.392 0.277 -23.313 1.00 72.75 157 HIS A CA 1
ATOM 1352 C C . HIS A 1 157 ? 10.333 0.850 -22.246 1.00 72.75 157 HIS A C 1
ATOM 1354 O O . HIS A 1 157 ? 10.058 1.914 -21.699 1.00 72.75 157 HIS A O 1
ATOM 1360 N N . SER A 1 158 ? 11.441 0.167 -21.945 1.00 72.75 158 SER A N 1
ATOM 1361 C CA . SER A 1 158 ? 12.383 0.588 -20.899 1.00 72.75 158 SER A CA 1
ATOM 1362 C C . SER A 1 158 ? 13.110 1.889 -21.260 1.00 72.75 158 SER A C 1
ATOM 1364 O O . SER A 1 158 ? 13.103 2.845 -20.481 1.00 72.75 158 SER A O 1
ATOM 1366 N N . SER A 1 159 ? 13.669 2.000 -22.474 1.00 77.44 159 SER A N 1
ATOM 1367 C CA . SER A 1 159 ? 14.367 3.226 -22.888 1.00 77.44 159 SER A CA 1
ATOM 1368 C C . SER A 1 159 ? 13.416 4.412 -23.044 1.00 77.44 159 SER A C 1
ATOM 1370 O O . SER A 1 159 ? 13.747 5.526 -22.630 1.00 77.44 159 SER A O 1
ATOM 1372 N N . GLY A 1 160 ? 12.221 4.173 -23.598 1.00 81.19 160 GLY A N 1
ATOM 1373 C CA . GLY A 1 160 ? 11.188 5.198 -23.716 1.00 81.19 160 GLY A CA 1
ATOM 1374 C C . GLY A 1 160 ? 10.746 5.687 -22.341 1.00 81.19 160 GLY A C 1
ATOM 1375 O O . GLY A 1 160 ? 10.787 6.889 -22.066 1.00 81.19 160 GLY A O 1
ATOM 1376 N N . LEU A 1 161 ? 10.452 4.769 -21.416 1.00 79.19 161 LEU A N 1
ATOM 1377 C CA . LEU A 1 161 ? 10.059 5.116 -20.053 1.00 79.19 161 LEU A CA 1
ATOM 1378 C C . LEU A 1 161 ? 11.179 5.841 -19.293 1.00 79.19 161 LEU A C 1
ATOM 1380 O O . LEU A 1 161 ? 10.899 6.794 -18.567 1.00 79.19 161 LEU A O 1
ATOM 1384 N N . ALA A 1 162 ? 12.445 5.460 -19.481 1.00 79.31 162 ALA A N 1
ATOM 1385 C CA . ALA A 1 162 ? 13.585 6.125 -18.844 1.00 79.31 162 ALA A CA 1
ATOM 1386 C C . ALA A 1 162 ? 13.770 7.573 -19.330 1.00 79.31 162 ALA A C 1
ATOM 1388 O O . ALA A 1 162 ? 14.259 8.422 -18.576 1.00 79.31 162 ALA A O 1
ATOM 1389 N N . SER A 1 163 ? 13.355 7.883 -20.563 1.00 79.00 163 SER A N 1
ATOM 1390 C CA . SER A 1 163 ? 13.401 9.248 -21.099 1.00 79.00 163 SER A CA 1
ATOM 1391 C C . SER A 1 163 ? 12.388 10.185 -20.427 1.00 79.00 163 SER A C 1
ATOM 1393 O O . SER A 1 163 ? 12.688 11.359 -20.218 1.00 79.00 163 SER A O 1
ATOM 1395 N N . VAL A 1 164 ? 11.238 9.658 -19.989 1.00 76.94 164 VAL A N 1
ATOM 1396 C CA . VAL A 1 164 ? 10.130 10.455 -19.428 1.00 76.94 164 VAL A CA 1
ATOM 1397 C C . VAL A 1 164 ? 9.955 10.322 -17.910 1.00 76.94 164 VAL A C 1
ATOM 1399 O O . VAL A 1 164 ? 9.343 11.191 -17.291 1.00 76.94 164 VAL A O 1
ATOM 1402 N N . SER A 1 165 ? 10.482 9.261 -17.291 1.00 78.44 165 SER A N 1
ATOM 1403 C CA . SER A 1 165 ? 10.328 8.963 -15.862 1.00 78.44 165 SER A CA 1
ATOM 1404 C C . SER A 1 165 ? 11.675 8.954 -15.139 1.00 78.44 165 SER A C 1
ATOM 1406 O O . SER A 1 165 ? 12.455 8.005 -15.251 1.00 78.44 165 SER A O 1
ATOM 1408 N N . ASN A 1 166 ? 11.923 9.990 -14.329 1.00 77.31 166 ASN A N 1
ATOM 1409 C CA . ASN A 1 166 ? 13.106 10.066 -13.462 1.00 77.31 166 ASN A CA 1
ATOM 1410 C C . ASN A 1 166 ? 13.155 8.892 -12.473 1.00 77.31 166 ASN A C 1
ATOM 1412 O O . ASN A 1 166 ? 14.221 8.325 -12.248 1.00 77.31 166 ASN A O 1
ATOM 1416 N N . THR A 1 167 ? 12.004 8.468 -11.937 1.00 78.00 167 THR A N 1
ATOM 1417 C CA . THR A 1 167 ? 11.924 7.313 -11.031 1.00 78.00 167 THR A CA 1
ATOM 1418 C C . THR A 1 167 ? 12.359 6.028 -11.726 1.00 78.00 167 THR A C 1
ATOM 1420 O O . THR A 1 167 ? 13.166 5.290 -11.172 1.00 78.00 167 THR A O 1
ATOM 1423 N N . HIS A 1 168 ? 11.876 5.767 -12.946 1.00 82.00 168 HIS A N 1
ATOM 1424 C CA . HIS A 1 168 ? 12.294 4.579 -13.692 1.00 82.00 168 HIS A CA 1
ATOM 1425 C C . HIS A 1 168 ? 13.792 4.632 -14.011 1.00 82.00 168 HIS A C 1
ATOM 1427 O O . HIS A 1 168 ? 14.504 3.665 -13.763 1.00 82.00 168 HIS A O 1
ATOM 1433 N N . ARG A 1 169 ? 14.295 5.792 -14.456 1.00 83.06 169 ARG A N 1
ATOM 1434 C CA . ARG A 1 169 ? 15.723 6.002 -14.720 1.00 83.06 169 ARG A CA 1
ATOM 1435 C C . ARG A 1 169 ? 16.587 5.729 -13.491 1.00 83.06 169 ARG A C 1
ATOM 1437 O O . ARG A 1 169 ? 17.586 5.031 -13.601 1.00 83.06 169 ARG A O 1
ATOM 1444 N N . TYR A 1 170 ? 16.196 6.247 -12.328 1.00 83.25 170 TYR A N 1
ATOM 1445 C CA . TYR A 1 170 ? 16.890 5.993 -11.068 1.00 83.25 170 TYR A CA 1
ATOM 1446 C C . TYR A 1 170 ? 16.865 4.506 -10.697 1.00 83.25 170 TYR A C 1
ATOM 1448 O O . TYR A 1 170 ? 17.903 3.932 -10.380 1.00 83.25 170 TYR A O 1
ATOM 1456 N N . LEU A 1 171 ? 15.702 3.855 -10.789 1.00 83.81 171 LEU A N 1
ATOM 1457 C CA . LEU A 1 171 ? 15.593 2.425 -10.502 1.00 83.81 171 LEU A CA 1
ATOM 1458 C C . LEU A 1 171 ? 16.476 1.588 -11.434 1.00 83.81 171 LEU A C 1
ATOM 1460 O O . LEU A 1 171 ? 17.099 0.646 -10.963 1.00 83.81 171 LEU A O 1
ATOM 1464 N N . CYS A 1 172 ? 16.597 1.956 -12.710 1.00 84.31 172 CYS A N 1
ATOM 1465 C CA . CYS A 1 172 ? 17.472 1.273 -13.669 1.00 84.31 172 CYS A CA 1
ATOM 1466 C C . CYS A 1 172 ? 18.949 1.644 -13.554 1.00 84.31 172 CYS A C 1
ATOM 1468 O O . CYS A 1 172 ? 19.804 0.938 -14.081 1.00 84.31 172 CYS A O 1
ATOM 1470 N N . TYR A 1 173 ? 19.262 2.738 -12.865 1.00 84.06 173 TYR A N 1
ATOM 1471 C CA . TYR A 1 173 ? 20.625 3.047 -12.461 1.00 84.06 173 TYR A CA 1
ATOM 1472 C C . TYR A 1 173 ? 21.056 2.186 -11.265 1.00 84.06 173 TYR A C 1
ATOM 1474 O O . TYR A 1 173 ? 22.185 1.707 -11.217 1.00 84.06 173 TYR A O 1
ATOM 1482 N N . VAL A 1 174 ? 20.153 1.967 -10.301 1.00 83.69 174 VAL A N 1
ATOM 1483 C CA . VAL A 1 174 ? 20.437 1.177 -9.092 1.00 83.69 174 VAL A CA 1
ATOM 1484 C C . VAL A 1 174 ? 20.342 -0.329 -9.350 1.00 83.69 174 VAL A C 1
ATOM 1486 O O . VAL A 1 174 ? 21.152 -1.089 -8.819 1.00 83.69 174 VAL A O 1
ATOM 1489 N N . CYS A 1 175 ? 19.366 -0.771 -10.138 1.00 87.12 175 CYS A N 1
ATOM 1490 C CA . CYS A 1 175 ? 19.036 -2.173 -10.394 1.00 87.12 175 CYS A CA 1
ATOM 1491 C C . CYS A 1 175 ? 19.244 -2.526 -11.869 1.00 87.12 175 CYS A C 1
ATOM 1493 O O . CYS A 1 175 ? 19.148 -1.671 -12.747 1.00 87.12 175 CYS A O 1
ATOM 1495 N N . ARG A 1 176 ? 19.410 -3.818 -12.171 1.00 91.19 176 ARG A N 1
ATOM 1496 C CA . ARG A 1 176 ? 19.230 -4.296 -13.545 1.00 91.19 176 ARG A CA 1
ATOM 1497 C C . ARG A 1 176 ? 17.747 -4.214 -13.893 1.00 91.19 176 ARG A C 1
ATOM 1499 O O . ARG A 1 176 ? 16.937 -4.911 -13.286 1.00 91.19 176 A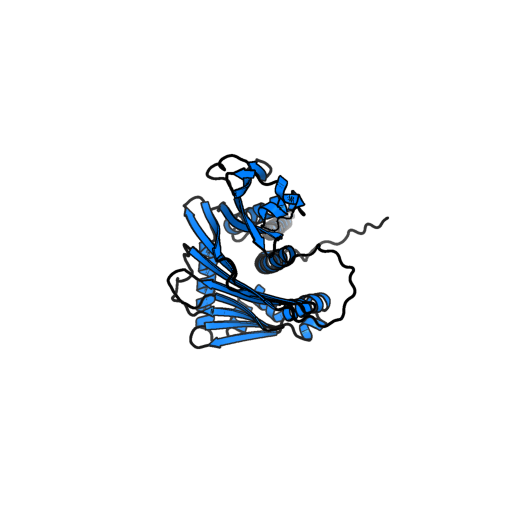RG A O 1
ATOM 1506 N N . CYS A 1 177 ? 17.414 -3.377 -14.866 1.00 89.38 177 CYS A N 1
ATOM 1507 C CA . CYS A 1 177 ? 16.070 -3.310 -15.417 1.00 89.38 177 CYS A CA 1
ATOM 1508 C C . CYS A 1 177 ? 15.912 -4.206 -16.635 1.00 89.38 177 CYS A C 1
ATOM 1510 O O . CYS A 1 177 ? 16.825 -4.320 -17.450 1.00 89.38 177 CYS A O 1
ATOM 1512 N N . ASP A 1 178 ? 14.713 -4.748 -16.788 1.00 89.94 178 ASP A N 1
ATOM 1513 C CA . ASP A 1 178 ? 14.241 -5.324 -18.039 1.00 89.94 178 ASP A CA 1
ATOM 1514 C C . ASP A 1 178 ? 12.759 -4.974 -18.219 1.00 89.94 178 ASP A C 1
ATOM 1516 O O . ASP A 1 178 ? 12.076 -4.557 -17.280 1.00 89.94 178 ASP A O 1
ATOM 1520 N N . SER A 1 179 ? 12.252 -5.113 -19.430 1.00 88.94 179 SER A N 1
ATOM 1521 C CA . SER A 1 179 ? 10.842 -4.911 -19.726 1.00 88.94 179 SER A CA 1
ATOM 1522 C C . SER A 1 179 ? 10.428 -5.826 -20.852 1.00 88.94 179 SER A C 1
ATOM 1524 O O . SER A 1 179 ? 11.181 -6.020 -21.803 1.00 88.94 179 SER A O 1
ATOM 1526 N N . GLY A 1 180 ? 9.196 -6.300 -20.810 1.00 87.25 180 GLY A N 1
ATOM 1527 C CA . GLY A 1 180 ? 8.683 -7.112 -21.892 1.00 87.25 180 GLY A CA 1
ATOM 1528 C C . GLY A 1 180 ? 7.179 -7.075 -21.980 1.00 87.25 180 GLY A C 1
ATOM 1529 O O . GLY A 1 180 ? 6.477 -6.459 -21.175 1.00 87.25 180 GLY A O 1
ATOM 1530 N N . ARG A 1 181 ? 6.695 -7.776 -22.995 1.00 86.06 181 ARG A N 1
ATOM 1531 C CA . ARG A 1 181 ? 5.281 -7.909 -23.287 1.00 86.06 181 ARG A CA 1
ATOM 1532 C C . ARG A 1 181 ? 4.919 -9.381 -23.406 1.00 86.06 181 ARG A C 1
ATOM 1534 O O . ARG A 1 181 ? 5.670 -10.176 -23.963 1.00 86.06 181 ARG A O 1
ATOM 1541 N N . LYS A 1 182 ? 3.755 -9.730 -22.878 1.00 84.31 182 LYS A N 1
ATOM 1542 C CA . LYS A 1 182 ? 3.048 -10.988 -23.121 1.00 84.31 182 LYS A CA 1
ATOM 1543 C C . LYS A 1 182 ? 1.688 -10.646 -23.734 1.00 84.31 182 LYS A C 1
ATOM 1545 O O . LYS A 1 182 ? 1.261 -9.503 -23.616 1.00 84.31 182 LYS A O 1
ATOM 1550 N N . GLU A 1 183 ? 1.025 -11.612 -24.369 1.00 79.44 183 GLU A N 1
ATOM 1551 C CA . GLU A 1 183 ? -0.199 -11.422 -25.176 1.00 79.44 183 GLU A CA 1
ATOM 1552 C C . GLU A 1 183 ? -1.203 -10.394 -24.621 1.00 79.44 183 GLU A C 1
ATOM 1554 O O . GLU A 1 183 ? -1.688 -9.581 -25.397 1.00 79.44 183 GLU A O 1
ATOM 1559 N N . ASN A 1 184 ? -1.436 -10.359 -23.300 1.00 85.62 184 ASN A N 1
ATOM 1560 C CA . ASN A 1 184 ? -2.412 -9.462 -22.660 1.00 85.62 184 ASN A CA 1
ATOM 1561 C C . ASN A 1 184 ? -1.830 -8.576 -21.539 1.00 85.62 184 ASN A C 1
ATOM 1563 O O . ASN A 1 184 ? -2.564 -8.124 -20.656 1.00 85.62 184 ASN A O 1
ATOM 1567 N N . SER A 1 185 ? -0.508 -8.395 -21.472 1.00 89.44 185 SER A N 1
ATOM 1568 C CA . SER A 1 185 ? 0.103 -7.586 -20.408 1.00 89.44 185 SER A CA 1
ATOM 1569 C C . SER A 1 185 ? 1.514 -7.125 -20.741 1.00 89.44 185 SER A C 1
ATOM 1571 O O . SER A 1 185 ? 2.309 -7.900 -21.281 1.00 89.44 185 SER A O 1
ATOM 1573 N N . SER A 1 186 ? 1.875 -5.942 -20.261 1.00 89.94 186 SER A N 1
ATOM 1574 C CA . SER A 1 186 ? 3.262 -5.473 -20.214 1.00 89.94 186 SER A CA 1
ATOM 1575 C C . SER A 1 186 ? 3.837 -5.669 -18.812 1.00 89.94 186 SER A C 1
ATOM 1577 O O . SER A 1 186 ? 3.112 -5.610 -17.817 1.00 89.94 186 SER A O 1
ATOM 1579 N N . TRP A 1 187 ? 5.140 -5.910 -18.704 1.00 90.31 187 TRP A N 1
ATOM 1580 C CA . TRP A 1 187 ? 5.821 -6.030 -17.418 1.00 90.31 187 TRP A CA 1
ATOM 1581 C C . TRP A 1 187 ? 7.126 -5.237 -17.390 1.00 90.31 187 TRP A C 1
ATOM 1583 O O . TRP A 1 187 ? 7.827 -5.118 -18.393 1.00 90.31 187 TRP A O 1
ATOM 1593 N N . LEU A 1 188 ? 7.444 -4.704 -16.212 1.00 89.81 188 LEU A N 1
ATOM 1594 C CA . LEU A 1 188 ? 8.728 -4.098 -15.871 1.00 89.81 188 LEU A CA 1
ATOM 1595 C C . LEU A 1 188 ? 9.390 -4.952 -14.790 1.00 89.81 188 LEU A C 1
ATOM 1597 O O . LEU A 1 188 ? 8.735 -5.324 -13.816 1.00 89.81 188 LEU A O 1
ATOM 1601 N N . LEU A 1 189 ? 10.674 -5.241 -14.954 1.00 91.94 189 LEU A N 1
ATOM 1602 C CA . LEU A 1 189 ? 11.503 -5.995 -14.021 1.00 91.94 189 LEU A CA 1
ATOM 1603 C C . LEU A 1 189 ? 12.573 -5.078 -13.435 1.00 91.94 189 LEU A C 1
ATOM 1605 O O . LEU A 1 189 ? 13.241 -4.354 -14.167 1.00 91.94 189 LEU A O 1
ATOM 1609 N N . TYR A 1 190 ? 12.777 -5.185 -12.127 1.00 91.06 190 TYR A N 1
ATOM 1610 C CA . TYR A 1 190 ? 13.886 -4.581 -11.403 1.00 91.06 190 TYR A CA 1
ATOM 1611 C C . TYR A 1 190 ? 14.585 -5.660 -10.578 1.00 91.06 190 TYR A C 1
ATOM 1613 O O . TYR A 1 190 ? 13.971 -6.278 -9.708 1.00 91.06 190 TYR A O 1
ATOM 1621 N N . GLU A 1 191 ? 15.866 -5.893 -10.840 1.00 93.62 191 GLU A N 1
ATOM 1622 C CA . GLU A 1 191 ? 16.651 -6.944 -10.197 1.00 93.62 191 GLU A CA 1
ATOM 1623 C C . GLU A 1 191 ? 17.892 -6.376 -9.511 1.00 93.62 191 GLU A C 1
ATOM 1625 O O . GLU A 1 191 ? 18.688 -5.651 -10.114 1.00 93.62 191 GLU A O 1
ATOM 1630 N N . LEU A 1 192 ? 18.079 -6.751 -8.247 1.00 89.44 192 LEU A N 1
ATOM 1631 C CA . LEU A 1 192 ? 19.318 -6.480 -7.525 1.00 89.44 192 LEU A CA 1
ATOM 1632 C C . LEU A 1 192 ? 20.427 -7.386 -8.065 1.00 89.44 192 LEU A C 1
ATOM 1634 O O . LEU A 1 192 ? 20.266 -8.605 -8.095 1.00 89.44 192 LEU A O 1
ATOM 1638 N N . ASN A 1 193 ? 21.557 -6.801 -8.460 1.00 90.25 193 ASN A N 1
ATOM 1639 C CA . ASN A 1 193 ? 22.695 -7.537 -9.013 1.00 90.25 193 ASN A CA 1
ATOM 1640 C C . ASN A 1 193 ? 24.028 -7.142 -8.341 1.00 90.25 193 ASN A C 1
ATOM 1642 O O . ASN A 1 193 ? 24.072 -6.319 -7.423 1.00 90.25 193 ASN A O 1
ATOM 1646 N N . GLU A 1 194 ? 25.143 -7.707 -8.814 1.00 91.44 194 GLU A N 1
ATOM 1647 C CA . GLU A 1 194 ? 26.482 -7.405 -8.277 1.00 91.44 194 GLU A CA 1
ATOM 1648 C C . GLU A 1 194 ? 26.895 -5.931 -8.457 1.00 91.44 194 GLU A C 1
ATOM 1650 O O . GLU A 1 194 ? 27.626 -5.388 -7.624 1.00 91.44 194 GLU A O 1
ATOM 1655 N N . SER A 1 195 ? 26.388 -5.241 -9.486 1.00 89.81 195 SER A N 1
ATOM 1656 C CA . SER A 1 195 ? 26.604 -3.797 -9.639 1.00 89.81 195 SER A CA 1
ATOM 1657 C C . SER A 1 195 ? 25.911 -3.026 -8.510 1.00 89.81 195 SER A C 1
ATOM 1659 O O . SER A 1 195 ? 26.557 -2.220 -7.836 1.00 89.81 195 SER A O 1
ATOM 1661 N N . THR A 1 196 ? 24.652 -3.363 -8.198 1.00 89.12 196 THR A N 1
ATOM 1662 C CA . THR A 1 196 ? 23.917 -2.793 -7.058 1.00 89.12 196 THR A CA 1
ATOM 1663 C C . THR A 1 196 ? 24.649 -3.031 -5.739 1.00 89.12 196 THR A C 1
ATOM 1665 O O . THR A 1 196 ? 24.760 -2.127 -4.915 1.00 89.12 196 THR A O 1
ATOM 1668 N N . LYS A 1 197 ? 25.173 -4.241 -5.528 1.00 92.00 197 LYS A N 1
ATOM 1669 C CA . LYS A 1 197 ? 25.945 -4.608 -4.332 1.00 92.00 197 LYS A CA 1
ATOM 1670 C C . LYS A 1 197 ? 27.225 -3.795 -4.186 1.00 92.00 197 LYS A C 1
ATOM 1672 O O . LYS A 1 197 ? 27.577 -3.421 -3.071 1.00 92.00 197 LYS A O 1
ATOM 1677 N N . THR A 1 198 ? 27.898 -3.511 -5.296 1.00 91.56 198 THR A N 1
ATOM 1678 C CA . THR A 1 198 ? 29.140 -2.733 -5.308 1.00 91.56 198 THR A CA 1
ATOM 1679 C C . THR A 1 198 ? 28.869 -1.256 -5.025 1.00 91.56 198 THR A C 1
ATOM 1681 O O . THR A 1 198 ? 29.528 -0.667 -4.171 1.00 91.56 198 THR A O 1
ATOM 1684 N N . ALA A 1 199 ? 27.866 -0.668 -5.683 1.00 88.94 199 ALA A N 1
ATOM 1685 C CA . ALA A 1 199 ? 27.515 0.741 -5.508 1.00 88.94 199 ALA A CA 1
ATOM 1686 C C . ALA A 1 199 ? 26.807 1.021 -4.167 1.00 88.94 199 ALA A C 1
ATOM 1688 O O . ALA A 1 199 ? 27.042 2.050 -3.534 1.00 88.94 199 ALA A O 1
ATOM 1689 N N . TYR A 1 200 ? 25.960 0.094 -3.707 1.00 89.38 200 TYR A N 1
ATOM 1690 C CA . TYR A 1 200 ? 25.091 0.261 -2.539 1.00 89.38 200 TYR A CA 1
ATOM 1691 C C . TYR A 1 200 ? 25.104 -0.972 -1.610 1.00 89.38 200 TYR A C 1
ATOM 1693 O O . TYR A 1 200 ? 24.063 -1.594 -1.367 1.00 89.38 200 TYR A O 1
ATOM 1701 N N . PRO A 1 201 ? 26.249 -1.325 -0.996 1.00 87.44 201 PRO A N 1
ATOM 1702 C CA . PRO A 1 201 ? 26.420 -2.591 -0.271 1.00 87.44 201 PRO A CA 1
ATOM 1703 C C . PRO A 1 201 ? 25.478 -2.760 0.927 1.00 87.44 201 PRO A C 1
ATOM 1705 O O . PRO A 1 201 ? 24.979 -3.856 1.190 1.00 87.44 201 PRO A O 1
ATOM 1708 N N . ARG A 1 202 ? 25.190 -1.673 1.660 1.00 86.12 202 ARG A N 1
ATOM 1709 C CA . ARG A 1 202 ? 24.257 -1.705 2.803 1.00 86.12 202 ARG A CA 1
ATOM 1710 C C . ARG A 1 202 ? 22.813 -1.936 2.359 1.00 86.12 202 ARG A C 1
ATOM 1712 O O . ARG A 1 202 ? 22.099 -2.706 2.999 1.00 86.12 202 ARG A O 1
ATOM 1719 N N . PHE A 1 203 ? 22.400 -1.278 1.275 1.00 82.75 203 PHE A N 1
ATOM 1720 C CA . PHE A 1 203 ? 21.077 -1.448 0.677 1.00 82.75 203 PHE A CA 1
ATOM 1721 C C . PHE A 1 203 ? 20.917 -2.877 0.160 1.00 82.75 203 PHE A C 1
ATOM 1723 O O . PHE A 1 203 ? 19.995 -3.570 0.585 1.00 82.75 203 PHE A O 1
ATOM 1730 N N . TYR A 1 204 ? 21.875 -3.347 -0.644 1.00 85.44 204 TYR A N 1
ATOM 1731 C CA . TYR A 1 204 ? 21.871 -4.699 -1.192 1.00 85.44 204 TYR A CA 1
ATOM 1732 C C . TYR A 1 204 ? 21.758 -5.749 -0.089 1.00 85.44 204 TYR A C 1
ATOM 1734 O O . TYR A 1 204 ? 20.824 -6.537 -0.097 1.00 85.44 204 TYR A O 1
ATOM 1742 N N . LYS A 1 205 ? 22.630 -5.709 0.930 1.00 86.81 205 LYS A N 1
ATOM 1743 C CA . LYS A 1 205 ? 22.608 -6.685 2.034 1.00 86.81 205 LYS A CA 1
ATOM 1744 C C . LYS A 1 205 ? 21.255 -6.742 2.751 1.00 86.81 205 LYS A C 1
ATOM 1746 O O . LYS A 1 205 ? 20.827 -7.815 3.172 1.00 86.81 205 LYS A O 1
ATOM 1751 N N . ARG A 1 206 ? 20.595 -5.594 2.934 1.00 84.88 206 ARG A N 1
ATOM 1752 C CA . ARG A 1 206 ? 19.285 -5.526 3.592 1.00 84.88 206 ARG A CA 1
ATOM 1753 C C . ARG A 1 206 ? 18.182 -6.085 2.694 1.00 84.88 206 ARG A C 1
ATOM 1755 O O . ARG A 1 206 ? 17.388 -6.892 3.168 1.00 84.88 206 ARG A O 1
ATOM 1762 N N . PHE A 1 207 ? 18.120 -5.649 1.440 1.00 82.81 207 PHE A N 1
ATOM 1763 C CA . PHE A 1 207 ? 17.034 -6.010 0.529 1.00 82.81 207 PHE A CA 1
ATOM 1764 C C . PHE A 1 207 ? 17.167 -7.421 -0.036 1.00 82.81 207 PHE A C 1
ATOM 1766 O O . PHE A 1 207 ? 16.164 -8.118 -0.096 1.00 82.81 207 PHE A O 1
ATOM 1773 N N . ASP A 1 208 ? 18.377 -7.875 -0.358 1.00 84.00 208 ASP A N 1
ATOM 1774 C CA . ASP A 1 208 ? 18.641 -9.254 -0.782 1.00 84.00 208 ASP A CA 1
ATOM 1775 C C . ASP A 1 208 ? 18.159 -10.252 0.279 1.00 84.00 208 ASP A C 1
ATOM 1777 O O . ASP A 1 208 ? 17.364 -11.146 -0.008 1.00 84.00 208 ASP A O 1
ATOM 1781 N N . LYS A 1 209 ? 18.522 -10.027 1.550 1.00 84.56 209 LYS A N 1
ATOM 1782 C CA . LYS A 1 209 ? 18.030 -10.852 2.660 1.00 84.56 209 LYS A CA 1
ATOM 1783 C C . LYS A 1 209 ? 16.499 -10.853 2.737 1.00 84.56 209 LYS A C 1
ATOM 1785 O O . LYS A 1 209 ? 15.910 -11.913 2.909 1.00 84.56 209 LYS A O 1
ATOM 1790 N N . LEU A 1 210 ? 15.861 -9.685 2.631 1.00 82.62 210 LEU A N 1
ATOM 1791 C CA . LEU A 1 210 ? 14.402 -9.566 2.723 1.00 82.62 210 LEU A CA 1
ATOM 1792 C C . LEU A 1 210 ? 13.691 -10.276 1.568 1.00 82.62 210 LEU A C 1
ATOM 1794 O O . LEU A 1 210 ? 12.754 -11.026 1.811 1.00 82.62 210 LEU A O 1
ATOM 1798 N N . LEU A 1 211 ? 14.146 -10.071 0.334 1.00 84.81 211 LEU A N 1
ATOM 1799 C CA . LEU A 1 211 ? 13.551 -10.647 -0.872 1.00 84.81 211 LEU A CA 1
ATOM 1800 C C . LEU A 1 211 ? 13.740 -12.169 -0.963 1.00 84.81 211 LEU A C 1
ATOM 1802 O O . LEU A 1 211 ? 12.894 -12.861 -1.523 1.00 84.81 211 LEU A O 1
ATOM 1806 N N . ASN A 1 212 ? 14.804 -12.703 -0.359 1.00 83.75 212 ASN A N 1
ATOM 1807 C CA . ASN A 1 212 ? 15.003 -14.148 -0.223 1.00 83.75 212 ASN A CA 1
ATOM 1808 C C . ASN A 1 212 ? 14.167 -14.766 0.913 1.00 83.75 212 ASN A C 1
ATOM 1810 O O . ASN A 1 212 ? 13.870 -15.958 0.887 1.00 83.75 212 ASN A O 1
ATOM 1814 N N . GLN A 1 213 ? 13.780 -13.971 1.913 1.00 85.62 213 GLN A N 1
ATOM 1815 C CA . GLN A 1 213 ? 12.938 -14.411 3.031 1.00 85.62 213 GLN A CA 1
ATOM 1816 C C . GLN A 1 213 ? 11.444 -14.215 2.773 1.00 85.62 213 GLN A C 1
ATOM 1818 O O . GLN A 1 213 ? 10.627 -14.843 3.442 1.00 85.62 213 GLN A O 1
ATOM 1823 N N . ILE A 1 214 ? 11.072 -13.322 1.857 1.00 85.12 214 ILE A N 1
ATOM 1824 C CA . ILE A 1 214 ? 9.689 -12.916 1.629 1.00 85.12 214 ILE A CA 1
ATOM 1825 C C . ILE A 1 214 ? 9.391 -12.986 0.136 1.00 85.12 214 ILE A C 1
ATOM 1827 O O . ILE A 1 214 ? 10.021 -12.301 -0.667 1.00 85.12 214 ILE A O 1
ATOM 1831 N N . SER A 1 215 ? 8.381 -13.770 -0.228 1.00 89.56 215 SER A N 1
ATOM 1832 C CA . SER A 1 215 ? 7.723 -13.670 -1.529 1.00 89.56 215 SER A CA 1
ATOM 1833 C C . SER A 1 215 ? 6.385 -12.965 -1.355 1.00 89.56 215 SER A C 1
ATOM 1835 O O . SER A 1 215 ? 5.606 -13.312 -0.472 1.00 89.56 215 SER A O 1
ATOM 1837 N N . TYR A 1 216 ? 6.107 -11.960 -2.169 1.00 86.81 216 TYR A N 1
ATOM 1838 C CA . TYR A 1 216 ? 4.885 -11.180 -2.112 1.00 86.81 216 TYR A CA 1
ATOM 1839 C C . TYR A 1 216 ? 4.233 -11.105 -3.485 1.00 86.81 216 TYR A C 1
ATOM 1841 O O . TYR A 1 216 ? 4.899 -11.127 -4.519 1.00 86.81 216 TYR A O 1
ATOM 1849 N N . ARG A 1 217 ? 2.908 -10.983 -3.486 1.00 87.69 217 ARG A N 1
ATOM 1850 C CA . ARG A 1 217 ? 2.109 -10.644 -4.659 1.00 87.69 217 ARG A CA 1
ATOM 1851 C C . ARG A 1 217 ? 0.985 -9.718 -4.230 1.00 87.69 217 ARG A C 1
ATOM 1853 O O . ARG A 1 217 ? 0.157 -10.083 -3.398 1.00 87.69 217 ARG A O 1
ATOM 1860 N N . ILE A 1 218 ? 0.967 -8.526 -4.802 1.00 86.31 218 ILE A N 1
ATOM 1861 C CA . ILE A 1 218 ? -0.056 -7.509 -4.595 1.00 86.31 218 ILE A CA 1
ATOM 1862 C C . ILE A 1 218 ? -0.784 -7.332 -5.921 1.00 86.31 218 ILE A C 1
ATOM 1864 O O . ILE A 1 218 ? -0.161 -6.957 -6.908 1.00 86.31 218 ILE A O 1
ATOM 1868 N N . THR A 1 219 ? -2.088 -7.579 -5.943 1.00 88.38 219 THR A N 1
ATOM 1869 C CA . THR A 1 219 ? -2.920 -7.458 -7.146 1.00 88.38 219 THR A CA 1
ATOM 1870 C C . THR A 1 219 ? -3.978 -6.383 -6.934 1.00 88.38 219 THR A C 1
ATOM 1872 O O . THR A 1 219 ? -4.722 -6.447 -5.956 1.00 88.38 219 THR A O 1
ATOM 1875 N N . ILE A 1 220 ? -4.070 -5.415 -7.846 1.00 87.12 220 ILE A N 1
ATOM 1876 C CA . ILE A 1 220 ? -5.008 -4.283 -7.797 1.00 87.12 220 ILE A CA 1
ATOM 1877 C C . ILE A 1 220 ? -5.979 -4.380 -8.976 1.00 87.12 220 ILE A C 1
ATOM 1879 O O . ILE A 1 220 ? -5.544 -4.409 -10.124 1.00 87.12 220 ILE A O 1
ATOM 1883 N N . PHE A 1 221 ? -7.286 -4.406 -8.712 1.00 87.56 221 PHE A N 1
ATOM 1884 C CA . PHE A 1 221 ? -8.318 -4.594 -9.740 1.00 87.56 221 PHE A CA 1
ATOM 1885 C C . PHE A 1 221 ? -9.641 -3.898 -9.386 1.00 87.56 221 PHE A C 1
ATOM 1887 O O . PHE A 1 221 ? -9.890 -3.554 -8.226 1.00 87.56 221 PHE A O 1
ATOM 1894 N N . LYS A 1 222 ? -10.501 -3.680 -10.389 1.00 87.06 222 LYS A N 1
ATOM 1895 C CA . LYS A 1 222 ? -11.879 -3.201 -10.201 1.00 87.06 222 LYS A CA 1
ATOM 1896 C C . LYS A 1 222 ? -12.832 -4.389 -10.008 1.00 87.06 222 LYS A C 1
ATOM 1898 O O . LYS A 1 222 ? -12.572 -5.467 -10.531 1.00 87.06 222 LYS A O 1
ATOM 1903 N N . PRO A 1 223 ? -13.921 -4.246 -9.236 1.00 81.56 223 PRO A N 1
ATOM 1904 C CA . PRO A 1 223 ? -14.908 -5.315 -9.103 1.00 81.56 223 PRO A CA 1
ATOM 1905 C C . PRO A 1 223 ? -15.679 -5.530 -10.412 1.00 81.56 223 PRO A C 1
ATOM 1907 O O . PRO A 1 223 ? -16.023 -4.566 -11.084 1.00 81.56 223 PRO A O 1
ATOM 1910 N N . GLY A 1 224 ? -16.014 -6.785 -10.722 1.00 67.50 224 GLY A N 1
ATOM 1911 C CA . GLY A 1 224 ? -16.935 -7.143 -11.811 1.00 67.50 224 GLY A CA 1
ATOM 1912 C C . GLY A 1 224 ? -16.339 -7.146 -13.221 1.00 67.50 224 GLY A C 1
ATOM 1913 O O . GLY A 1 224 ? -16.918 -7.771 -14.103 1.00 67.50 224 GLY A O 1
ATOM 1914 N N . GLU A 1 225 ? -15.175 -6.532 -13.431 1.00 55.66 225 GLU A N 1
ATOM 1915 C CA . GLU A 1 225 ? -14.558 -6.393 -14.749 1.00 55.66 225 GLU A CA 1
ATOM 1916 C C . GLU A 1 225 ? -13.083 -6.809 -14.686 1.00 55.66 225 GLU A C 1
ATOM 1918 O O . GLU A 1 225 ? -12.308 -6.251 -13.914 1.00 55.66 225 GLU A O 1
ATOM 1923 N N . PHE A 1 226 ? -12.717 -7.783 -15.528 1.00 53.50 226 PHE A N 1
ATOM 1924 C CA . PHE A 1 226 ? -11.353 -8.283 -15.745 1.00 53.50 226 PHE A CA 1
ATOM 1925 C C . PHE A 1 226 ? -10.757 -9.134 -14.594 1.00 53.50 226 PHE A C 1
ATOM 1927 O O . PHE A 1 226 ? -10.679 -8.719 -13.440 1.00 53.50 226 PHE A O 1
ATOM 1934 N N . LEU A 1 227 ? -10.322 -10.363 -14.914 1.00 56.94 227 LEU A N 1
ATOM 1935 C CA . LEU A 1 227 ? -9.702 -11.290 -13.946 1.00 56.94 227 LEU A CA 1
ATOM 1936 C C . LEU A 1 227 ? -8.255 -10.906 -13.589 1.00 56.94 227 LEU A C 1
ATOM 1938 O O . LEU A 1 227 ? -7.767 -11.308 -12.533 1.00 56.94 227 LEU A O 1
ATOM 1942 N N . ASP A 1 228 ? -7.603 -10.093 -14.425 1.00 69.62 228 ASP A N 1
ATOM 1943 C CA . ASP A 1 228 ? -6.194 -9.735 -14.279 1.00 69.62 228 ASP A CA 1
ATOM 1944 C C . ASP A 1 228 ? -6.029 -8.270 -13.842 1.00 69.62 228 ASP A C 1
ATOM 1946 O O . ASP A 1 228 ? -6.278 -7.327 -14.585 1.00 69.62 228 ASP A O 1
ATOM 1950 N N . GLY A 1 229 ? -5.613 -8.060 -12.596 1.00 85.38 229 GLY A N 1
ATOM 1951 C CA . GLY A 1 229 ? -5.270 -6.734 -12.084 1.00 85.38 229 GLY A CA 1
ATOM 1952 C C . GLY A 1 229 ? -3.843 -6.309 -12.429 1.00 85.38 229 GLY A C 1
ATOM 1953 O O . GLY A 1 229 ? -3.060 -7.076 -12.984 1.00 85.38 229 GLY A O 1
ATOM 1954 N N . ILE A 1 230 ? -3.470 -5.096 -12.019 1.00 88.62 230 ILE A N 1
ATOM 1955 C CA . ILE A 1 230 ? -2.055 -4.716 -11.923 1.00 88.62 230 ILE A CA 1
ATOM 1956 C C . ILE A 1 230 ? -1.425 -5.564 -10.820 1.00 88.62 230 ILE A C 1
ATOM 1958 O O . ILE A 1 230 ? -1.932 -5.574 -9.698 1.00 88.62 230 ILE A O 1
ATOM 1962 N N . GLU A 1 231 ? -0.334 -6.262 -11.126 1.00 91.12 231 GLU A N 1
ATOM 1963 C CA . GLU A 1 231 ? 0.374 -7.124 -10.181 1.00 91.12 231 GLU A CA 1
ATOM 1964 C C . GLU A 1 231 ? 1.754 -6.546 -9.855 1.00 91.12 231 GLU A C 1
ATOM 1966 O O . GLU A 1 231 ? 2.548 -6.258 -10.748 1.00 91.12 231 GLU A O 1
ATOM 1971 N N . LEU A 1 232 ? 2.060 -6.428 -8.567 1.00 89.94 232 LEU A N 1
ATOM 1972 C CA . LEU A 1 232 ? 3.400 -6.171 -8.052 1.00 89.94 232 LEU A CA 1
ATOM 1973 C C . LEU A 1 232 ? 3.839 -7.402 -7.256 1.00 89.94 232 LEU A C 1
ATOM 1975 O O . LEU A 1 232 ? 3.220 -7.734 -6.243 1.00 89.94 232 LEU A O 1
ATOM 1979 N N . TYR A 1 233 ? 4.872 -8.102 -7.713 1.00 90.50 233 TYR A N 1
ATOM 1980 C CA . TYR A 1 233 ? 5.328 -9.344 -7.082 1.00 90.50 233 TYR A CA 1
ATOM 1981 C C . TYR A 1 233 ? 6.839 -9.517 -7.179 1.00 90.50 233 TYR A C 1
ATOM 1983 O O . TYR A 1 233 ? 7.486 -8.851 -7.984 1.00 90.50 233 TYR A O 1
ATOM 1991 N N . ASN A 1 234 ? 7.404 -10.418 -6.375 1.00 90.69 234 ASN A N 1
ATOM 1992 C CA . ASN A 1 234 ? 8.814 -10.781 -6.487 1.00 90.69 234 ASN A CA 1
ATOM 1993 C C . ASN A 1 234 ? 9.047 -12.277 -6.700 1.00 90.69 234 ASN A C 1
ATOM 1995 O O . ASN A 1 234 ? 8.270 -13.123 -6.260 1.00 90.69 234 ASN A O 1
ATOM 1999 N N . GLU A 1 235 ? 10.176 -12.574 -7.335 1.00 91.44 235 GLU A N 1
ATOM 2000 C CA . GLU A 1 235 ? 10.739 -13.914 -7.486 1.00 91.44 235 GLU A CA 1
ATOM 2001 C C . GLU A 1 235 ? 12.218 -13.852 -7.092 1.00 91.44 235 GLU A C 1
ATOM 2003 O O . GLU A 1 235 ? 13.076 -13.407 -7.859 1.00 91.44 235 GLU A O 1
ATOM 2008 N N . GLY A 1 236 ? 12.518 -14.219 -5.843 1.00 88.31 236 GLY A N 1
ATOM 2009 C CA . GLY A 1 236 ? 13.830 -13.946 -5.254 1.00 88.31 236 GLY A CA 1
ATOM 2010 C C . GLY A 1 236 ? 14.127 -12.446 -5.292 1.00 88.31 236 GLY A C 1
ATOM 2011 O O . GLY A 1 236 ? 13.285 -11.636 -4.901 1.00 88.31 236 GLY A O 1
ATOM 2012 N N . THR A 1 237 ? 15.294 -12.069 -5.816 1.00 87.56 237 THR A N 1
ATOM 2013 C CA . THR A 1 237 ? 15.766 -10.675 -5.919 1.00 87.56 237 THR A CA 1
ATOM 2014 C C . THR A 1 237 ? 15.108 -9.854 -7.033 1.00 87.56 237 THR A C 1
ATOM 2016 O O . THR A 1 237 ? 15.363 -8.650 -7.140 1.00 87.56 237 THR A O 1
ATOM 2019 N N . LYS A 1 238 ? 14.268 -10.478 -7.865 1.00 92.19 238 LYS A N 1
ATOM 2020 C CA . LYS A 1 238 ? 13.558 -9.838 -8.976 1.00 92.19 238 LYS A CA 1
ATOM 2021 C C . LYS A 1 238 ? 12.220 -9.299 -8.506 1.00 92.19 238 LYS A C 1
ATOM 2023 O O . LYS A 1 238 ? 11.427 -10.050 -7.954 1.00 92.19 238 LYS A O 1
ATOM 2028 N N . THR A 1 239 ? 11.946 -8.025 -8.758 1.00 90.81 239 THR A N 1
ATOM 2029 C CA . THR A 1 239 ? 10.635 -7.403 -8.540 1.00 90.81 239 THR A CA 1
ATOM 2030 C C . THR A 1 239 ? 9.993 -7.077 -9.880 1.00 90.81 239 THR A C 1
ATOM 2032 O O . THR A 1 239 ? 10.592 -6.390 -10.705 1.00 90.81 239 THR A O 1
ATOM 2035 N N . PHE A 1 240 ? 8.764 -7.538 -10.075 1.00 90.50 240 PHE A N 1
ATOM 2036 C CA . PHE A 1 240 ? 7.980 -7.353 -11.285 1.00 90.50 240 PHE A CA 1
ATOM 2037 C C . PHE A 1 240 ? 6.798 -6.425 -11.027 1.00 90.50 240 PHE A C 1
ATOM 2039 O O . PHE A 1 240 ? 6.032 -6.635 -10.088 1.00 90.50 240 PHE A O 1
ATOM 2046 N N . LEU A 1 241 ? 6.616 -5.446 -11.909 1.00 90.75 241 LEU A N 1
ATOM 2047 C CA . LEU A 1 241 ? 5.371 -4.704 -12.072 1.00 90.75 241 LEU A CA 1
ATOM 2048 C C . LEU A 1 241 ? 4.727 -5.150 -13.382 1.00 90.75 241 LEU A C 1
ATOM 2050 O O . LEU A 1 241 ? 5.206 -4.794 -14.455 1.00 90.75 241 LEU A O 1
ATOM 2054 N N . LYS A 1 242 ? 3.648 -5.920 -13.298 1.00 91.12 242 LYS A N 1
ATOM 2055 C CA . LYS A 1 242 ? 2.865 -6.371 -14.447 1.00 91.12 242 LYS A CA 1
ATOM 2056 C C . LYS A 1 242 ? 1.592 -5.543 -14.548 1.00 91.12 242 LYS A C 1
ATOM 2058 O O . LYS A 1 242 ? 0.843 -5.418 -13.582 1.00 91.12 242 LYS A O 1
ATOM 2063 N N . ILE A 1 243 ? 1.348 -4.989 -15.725 1.00 89.19 243 ILE A N 1
ATOM 2064 C CA . ILE A 1 243 ? 0.203 -4.136 -16.022 1.00 89.19 243 ILE A CA 1
ATOM 2065 C C . ILE A 1 243 ? -0.607 -4.826 -17.131 1.00 89.19 243 ILE A C 1
ATOM 2067 O O . ILE A 1 243 ? -0.057 -5.078 -18.206 1.00 89.19 243 ILE A O 1
ATOM 2071 N N . PRO A 1 244 ? -1.878 -5.181 -16.877 1.00 89.50 244 PRO A N 1
ATOM 2072 C CA . PRO A 1 244 ? -2.735 -5.821 -17.867 1.00 89.50 244 PRO A CA 1
ATOM 2073 C C . PRO A 1 244 ? -3.090 -4.845 -18.992 1.00 89.50 244 PRO A C 1
ATOM 2075 O O . PRO A 1 244 ? -3.193 -3.635 -18.773 1.00 89.50 244 PRO A O 1
ATOM 2078 N N . ASP A 1 245 ? -3.320 -5.375 -20.190 1.00 86.88 245 ASP A N 1
ATOM 2079 C CA . ASP A 1 245 ? -3.919 -4.608 -21.275 1.00 86.88 245 ASP A CA 1
ATOM 2080 C C . ASP A 1 245 ? -5.398 -4.353 -20.954 1.00 86.88 245 ASP A C 1
ATOM 2082 O O . ASP A 1 245 ? -6.238 -5.246 -21.036 1.00 86.88 245 ASP A O 1
ATOM 2086 N N . THR A 1 246 ? -5.717 -3.117 -20.583 1.00 86.50 246 THR A N 1
ATOM 2087 C CA . THR A 1 246 ? -7.086 -2.652 -20.346 1.00 86.50 246 THR A CA 1
ATOM 2088 C C . THR A 1 246 ? -7.522 -1.642 -21.416 1.00 86.50 246 THR A C 1
ATOM 2090 O O . THR A 1 246 ? -6.665 -0.999 -22.035 1.00 86.50 246 THR A O 1
ATOM 2093 N N . PRO A 1 247 ? -8.834 -1.497 -21.689 1.00 86.12 247 PRO A N 1
ATOM 2094 C CA . PRO A 1 247 ? -9.338 -0.449 -22.576 1.00 86.12 247 PRO A CA 1
ATOM 2095 C C . PRO A 1 247 ? -8.919 0.948 -22.105 1.00 86.12 247 PRO A C 1
ATOM 2097 O O . PRO A 1 247 ? -8.760 1.180 -20.907 1.00 86.12 247 PRO A O 1
ATOM 2100 N N . GLU A 1 248 ? -8.777 1.888 -23.040 1.00 85.38 248 GLU A N 1
ATOM 2101 C CA . GLU A 1 248 ? -8.460 3.276 -22.698 1.00 85.38 248 GLU A CA 1
ATOM 2102 C C . GLU A 1 248 ? -9.536 3.867 -21.779 1.00 85.38 248 GLU A C 1
ATOM 2104 O O . GLU A 1 248 ? -10.738 3.709 -21.996 1.00 85.38 248 GLU A O 1
ATOM 2109 N N . GLY A 1 249 ? -9.088 4.537 -20.724 1.00 85.06 249 GLY A N 1
ATOM 2110 C CA . GLY A 1 249 ? -9.940 5.094 -19.691 1.00 85.06 249 GLY A CA 1
ATOM 2111 C C . GLY A 1 249 ? -10.465 4.092 -18.670 1.00 85.06 249 GLY A C 1
ATOM 2112 O O . GLY A 1 249 ? -11.165 4.515 -17.741 1.00 85.06 249 GLY A O 1
ATOM 2113 N N . TYR A 1 250 ? -10.099 2.809 -18.773 1.00 86.69 250 TYR A N 1
ATOM 2114 C CA . TYR A 1 250 ? -10.461 1.807 -17.780 1.00 86.69 250 TYR A CA 1
ATOM 2115 C C . TYR A 1 250 ? -10.021 2.236 -16.387 1.00 86.69 250 TYR A C 1
ATOM 2117 O O . TYR A 1 250 ? -10.809 2.091 -15.461 1.00 86.69 250 TYR A O 1
ATOM 2125 N N . TRP A 1 251 ? -8.839 2.828 -16.193 1.00 85.44 251 TRP A N 1
ATOM 2126 C CA . TRP A 1 251 ? -8.407 3.221 -14.847 1.00 85.44 251 TRP A CA 1
ATOM 2127 C C . TRP A 1 251 ? -8.962 4.575 -14.400 1.00 85.44 251 TRP A C 1
ATOM 2129 O O . TRP A 1 251 ? -9.187 4.739 -13.207 1.00 85.44 251 TRP A O 1
ATOM 2139 N N . ASN A 1 252 ? -9.295 5.491 -15.316 1.00 82.19 252 ASN A N 1
ATOM 2140 C CA . ASN A 1 252 ? -9.547 6.920 -15.058 1.00 82.19 252 ASN A CA 1
ATOM 2141 C C . ASN A 1 252 ? -10.467 7.261 -13.875 1.00 82.19 252 ASN A C 1
ATOM 2143 O O . ASN A 1 252 ? -10.231 8.258 -13.197 1.00 82.19 252 ASN A O 1
ATOM 2147 N N . LYS A 1 253 ? -11.535 6.490 -13.638 1.00 81.19 253 LYS A N 1
ATOM 2148 C CA . LYS A 1 253 ? -12.523 6.766 -12.578 1.00 81.19 253 LYS A CA 1
ATOM 2149 C C . LYS A 1 253 ? -12.880 5.500 -11.801 1.00 81.19 253 LYS A C 1
ATOM 2151 O O . LYS A 1 253 ? -13.896 4.870 -12.090 1.00 81.19 253 LYS A O 1
ATOM 2156 N N . PRO A 1 254 ? -12.050 5.052 -10.850 1.00 81.12 254 PRO A N 1
ATOM 2157 C CA . PRO A 1 254 ? -12.410 3.909 -10.033 1.00 81.12 254 PRO A CA 1
ATOM 2158 C C . PRO A 1 254 ? -13.338 4.360 -8.905 1.00 81.12 254 PRO A C 1
ATOM 2160 O O . PRO A 1 254 ? -12.919 5.084 -8.009 1.00 81.12 254 PRO A O 1
ATOM 2163 N N . GLU A 1 255 ? -14.586 3.900 -8.904 1.00 87.12 255 GLU A N 1
ATOM 2164 C CA . GLU A 1 255 ? -15.462 4.056 -7.733 1.00 87.12 255 GLU A CA 1
ATOM 2165 C C . GLU A 1 255 ? -15.030 3.124 -6.596 1.00 87.12 255 GLU A C 1
ATOM 2167 O O . GLU A 1 255 ? -15.081 3.467 -5.414 1.00 87.12 255 GLU A O 1
ATOM 2172 N N . THR A 1 256 ? -14.582 1.922 -6.961 1.00 88.25 256 THR A N 1
ATOM 2173 C CA . THR A 1 256 ? -14.116 0.890 -6.040 1.00 88.25 256 THR A CA 1
ATOM 2174 C C . THR A 1 256 ? -12.879 0.204 -6.605 1.00 88.25 256 THR A C 1
ATOM 2176 O O . THR A 1 256 ? -12.851 -0.154 -7.780 1.00 88.25 256 THR A O 1
ATOM 2179 N N . LEU A 1 257 ? -11.887 -0.031 -5.746 1.00 84.75 257 LEU A N 1
ATOM 2180 C CA . LEU A 1 257 ? -10.743 -0.891 -6.037 1.00 84.75 257 LEU A CA 1
ATOM 2181 C C . LEU A 1 257 ? -10.616 -1.984 -4.993 1.00 84.75 257 LEU A C 1
ATOM 2183 O O . LEU A 1 257 ? -10.789 -1.749 -3.797 1.00 84.75 257 LEU A O 1
ATOM 2187 N N . HIS A 1 258 ? -10.253 -3.166 -5.461 1.00 85.06 258 HIS A N 1
ATOM 2188 C CA . HIS A 1 258 ? -9.856 -4.285 -4.636 1.00 85.06 258 HIS A CA 1
ATOM 2189 C C . HIS A 1 258 ? -8.347 -4.467 -4.734 1.00 85.06 258 HIS A C 1
ATOM 2191 O O . HIS A 1 258 ? -7.770 -4.443 -5.819 1.00 85.06 258 HIS A O 1
ATOM 2197 N N . VAL A 1 259 ? -7.722 -4.659 -3.581 1.00 82.50 259 VAL A N 1
ATOM 2198 C CA . VAL A 1 259 ? -6.319 -5.027 -3.451 1.00 82.50 259 VAL A CA 1
ATOM 2199 C C . VAL A 1 259 ? -6.268 -6.385 -2.777 1.00 82.50 259 VAL A C 1
ATOM 2201 O O . VAL A 1 259 ? -6.826 -6.562 -1.696 1.00 82.50 259 VAL A O 1
ATOM 2204 N N . ARG A 1 260 ? -5.621 -7.352 -3.416 1.00 81.81 260 ARG A N 1
ATOM 2205 C CA . ARG A 1 260 ? -5.305 -8.651 -2.820 1.00 81.81 260 ARG A CA 1
ATOM 2206 C C . ARG A 1 260 ? -3.824 -8.697 -2.519 1.00 81.81 260 ARG A C 1
ATOM 2208 O O . ARG A 1 260 ? -3.018 -8.367 -3.381 1.00 81.81 260 ARG A O 1
ATOM 2215 N N . VAL A 1 261 ? -3.482 -9.110 -1.309 1.00 79.69 261 VAL A N 1
ATOM 2216 C CA . VAL A 1 261 ? -2.100 -9.277 -0.873 1.00 79.69 261 VAL A CA 1
ATOM 2217 C C . VAL A 1 261 ? -1.896 -10.732 -0.483 1.00 79.69 261 VAL A C 1
ATOM 2219 O O . VAL A 1 261 ? -2.587 -11.246 0.395 1.00 79.69 261 VAL A O 1
ATOM 2222 N N . SER A 1 262 ? -0.941 -11.382 -1.137 1.00 80.00 262 SER A N 1
ATOM 2223 C CA . SER A 1 262 ? -0.435 -12.696 -0.756 1.00 80.00 262 SER A CA 1
ATOM 2224 C C . SER A 1 262 ? 1.027 -12.572 -0.352 1.00 80.00 262 SER A C 1
ATOM 2226 O O . SER A 1 262 ? 1.795 -11.865 -1.007 1.00 80.00 262 SER A O 1
ATOM 2228 N N . LEU A 1 263 ? 1.397 -13.218 0.749 1.00 80.31 263 LEU A N 1
ATOM 2229 C CA . LEU A 1 263 ? 2.724 -13.147 1.349 1.00 80.31 263 LEU A CA 1
ATOM 2230 C C . LEU A 1 263 ? 3.153 -14.531 1.808 1.00 80.31 263 LEU A C 1
ATOM 2232 O O . LEU A 1 263 ? 2.455 -15.174 2.585 1.00 80.31 263 LEU A O 1
ATOM 2236 N N . LEU A 1 264 ? 4.338 -14.934 1.381 1.00 82.12 264 LEU A N 1
ATOM 2237 C CA . LEU A 1 264 ? 5.031 -16.117 1.843 1.00 82.12 264 LEU A CA 1
ATOM 2238 C C . LEU A 1 264 ? 6.286 -15.676 2.583 1.00 82.12 264 LEU A C 1
ATOM 2240 O O . LEU A 1 264 ? 7.160 -15.040 2.000 1.00 82.12 264 LEU A O 1
ATOM 2244 N N . ILE A 1 265 ? 6.370 -15.997 3.868 1.00 82.00 265 ILE A N 1
ATOM 2245 C CA . ILE A 1 265 ? 7.496 -15.627 4.723 1.00 82.00 265 ILE A CA 1
ATOM 2246 C C . ILE A 1 265 ? 8.222 -16.904 5.131 1.00 82.00 265 ILE A C 1
ATOM 2248 O O . ILE A 1 265 ? 7.635 -17.768 5.778 1.00 82.00 265 ILE A O 1
ATOM 2252 N N . ARG A 1 266 ? 9.504 -16.994 4.777 1.00 82.06 266 ARG A N 1
ATOM 2253 C CA . ARG A 1 266 ? 10.417 -18.100 5.079 1.00 82.06 266 ARG A CA 1
ATOM 2254 C C . ARG A 1 266 ? 11.567 -17.597 5.931 1.00 82.06 266 ARG A C 1
ATOM 2256 O O . ARG A 1 266 ? 12.537 -17.025 5.434 1.00 82.06 266 ARG A O 1
ATOM 2263 N N . VAL A 1 267 ? 11.451 -17.774 7.241 1.00 77.50 267 VAL A N 1
ATOM 2264 C CA . VAL A 1 267 ? 12.409 -17.217 8.201 1.00 77.50 267 VAL A CA 1
ATOM 2265 C C . VAL A 1 267 ? 12.673 -18.231 9.311 1.00 77.50 267 VAL A C 1
ATOM 2267 O O . VAL A 1 267 ? 11.743 -18.723 9.932 1.00 77.50 267 VAL A O 1
ATOM 2270 N N . TYR A 1 268 ? 13.948 -18.545 9.567 1.00 76.19 268 TYR A N 1
ATOM 2271 C CA . TYR A 1 268 ? 14.383 -19.449 10.648 1.00 76.19 268 TYR A CA 1
ATOM 2272 C C . TYR A 1 268 ? 13.646 -20.811 10.691 1.00 76.19 268 TYR A C 1
ATOM 2274 O O . TYR A 1 268 ? 13.328 -21.308 11.765 1.00 76.19 268 TYR A O 1
ATOM 2282 N N . GLY A 1 269 ? 13.360 -21.414 9.528 1.00 71.31 269 GLY A N 1
ATOM 2283 C CA . GLY A 1 269 ? 12.647 -22.702 9.427 1.00 71.31 269 GLY A CA 1
ATOM 2284 C C . GLY A 1 269 ? 11.120 -22.614 9.566 1.00 71.31 269 GLY A C 1
ATOM 2285 O O . GLY A 1 269 ? 10.436 -23.631 9.486 1.00 71.31 269 GLY A O 1
ATOM 2286 N N . LEU A 1 270 ? 10.579 -21.407 9.746 1.00 70.31 270 LEU A N 1
ATOM 2287 C CA . LEU A 1 270 ? 9.148 -21.129 9.733 1.00 70.31 270 LEU A CA 1
ATOM 2288 C C . LEU A 1 270 ? 8.705 -20.737 8.320 1.00 70.31 270 LEU A C 1
ATOM 2290 O O . LEU A 1 270 ? 9.277 -19.808 7.741 1.00 70.31 270 LEU A O 1
ATOM 2294 N N . GLU A 1 271 ? 7.664 -21.395 7.809 1.00 77.69 271 GLU A N 1
ATOM 2295 C CA . GLU A 1 271 ? 6.957 -20.993 6.592 1.00 77.69 271 GLU A CA 1
ATOM 2296 C C . GLU A 1 271 ? 5.553 -20.493 6.958 1.00 77.69 271 GLU A C 1
ATOM 2298 O O . GLU A 1 271 ? 4.696 -21.243 7.434 1.00 77.69 271 GLU A O 1
ATOM 2303 N N . ILE A 1 272 ? 5.330 -19.188 6.783 1.00 74.12 272 ILE A N 1
ATOM 2304 C CA . ILE A 1 272 ? 4.015 -18.563 6.939 1.00 74.12 272 ILE A CA 1
ATOM 2305 C C . ILE A 1 272 ? 3.499 -18.212 5.550 1.00 74.12 272 ILE A C 1
ATOM 2307 O O . ILE A 1 272 ? 4.043 -17.322 4.897 1.00 74.12 272 ILE A O 1
ATOM 2311 N N . ASP A 1 273 ? 2.413 -18.862 5.146 1.00 77.06 273 ASP A N 1
ATOM 2312 C CA . ASP A 1 273 ? 1.718 -18.601 3.892 1.00 77.06 273 ASP A CA 1
ATOM 2313 C C . ASP A 1 273 ? 0.396 -17.864 4.179 1.00 77.06 273 ASP A C 1
ATOM 2315 O O . ASP A 1 273 ? -0.523 -18.398 4.812 1.00 77.06 273 ASP A O 1
ATOM 2319 N N . ILE A 1 274 ? 0.334 -16.596 3.769 1.00 74.69 274 ILE A N 1
ATOM 2320 C CA . ILE A 1 274 ? -0.825 -15.704 3.874 1.00 74.69 274 ILE A CA 1
ATOM 2321 C C . ILE A 1 274 ? -1.377 -15.518 2.466 1.00 74.69 274 ILE A C 1
ATOM 2323 O O . ILE A 1 274 ? -0.750 -14.847 1.645 1.00 74.69 274 ILE A O 1
ATOM 2327 N N . LYS A 1 275 ? -2.575 -16.044 2.200 1.00 77.38 275 LYS A N 1
ATOM 2328 C CA . LYS A 1 275 ? -3.220 -15.926 0.884 1.00 77.38 275 LYS A CA 1
ATOM 2329 C C . LYS A 1 275 ? -4.402 -14.980 0.900 1.00 77.38 275 LYS A C 1
ATOM 2331 O O . LYS A 1 275 ? -5.198 -14.983 1.839 1.00 77.38 275 LYS A O 1
ATOM 2336 N N . ASP A 1 276 ? -4.526 -14.222 -0.187 1.00 74.38 276 ASP A N 1
ATOM 2337 C CA . ASP A 1 276 ? -5.705 -13.428 -0.533 1.00 74.38 276 ASP A CA 1
ATOM 2338 C C . ASP A 1 276 ? -6.208 -12.490 0.575 1.00 74.38 276 ASP A C 1
ATOM 2340 O O . ASP A 1 276 ? -7.419 -12.338 0.768 1.00 74.38 276 ASP A O 1
ATOM 2344 N N . LEU A 1 277 ? -5.303 -11.814 1.292 1.00 75.19 277 LEU A N 1
ATOM 2345 C CA . LEU A 1 277 ? -5.710 -10.725 2.177 1.00 75.19 277 LEU A CA 1
ATOM 2346 C C . LEU A 1 277 ? -6.356 -9.629 1.322 1.00 75.19 277 LEU A C 1
ATOM 2348 O O . LEU A 1 277 ? -5.683 -8.966 0.533 1.00 75.19 277 LEU A O 1
ATOM 2352 N N . GLY A 1 278 ? -7.669 -9.460 1.459 1.00 71.81 278 GLY A N 1
ATOM 2353 C CA . GLY A 1 278 ? -8.448 -8.549 0.633 1.00 71.81 278 GLY A CA 1
ATOM 2354 C C . GLY A 1 278 ? -8.640 -7.205 1.315 1.00 71.81 278 GLY A C 1
ATOM 2355 O O . GLY A 1 278 ? -9.193 -7.134 2.411 1.00 71.81 278 GLY A O 1
ATOM 2356 N N . TYR A 1 279 ? -8.288 -6.125 0.630 1.00 75.75 279 TYR A N 1
ATOM 2357 C CA . TYR A 1 279 ? -8.578 -4.752 1.023 1.00 75.75 279 TYR A CA 1
ATOM 2358 C C . TYR A 1 279 ? -9.408 -4.065 -0.058 1.00 75.75 279 TYR A C 1
ATOM 2360 O O . TYR A 1 279 ? -9.205 -4.289 -1.248 1.00 75.75 279 TYR A O 1
ATOM 2368 N N . LYS A 1 280 ? -10.373 -3.246 0.347 1.00 80.44 280 LYS A N 1
ATOM 2369 C CA . LYS A 1 280 ? -11.275 -2.532 -0.550 1.00 80.44 280 LYS A CA 1
ATOM 2370 C C . LYS A 1 280 ? -11.144 -1.039 -0.310 1.00 80.44 280 LYS A C 1
ATOM 2372 O O . LYS A 1 280 ? -11.339 -0.568 0.808 1.00 80.44 280 LYS A O 1
ATOM 2377 N N . PHE A 1 281 ? -10.868 -0.304 -1.378 1.00 80.12 281 PHE A N 1
ATOM 2378 C CA . PHE A 1 281 ? -10.946 1.147 -1.410 1.00 80.12 281 PHE A CA 1
ATOM 2379 C C . PHE A 1 281 ? -12.236 1.571 -2.101 1.00 80.12 281 PHE A C 1
ATOM 2381 O O . PHE A 1 281 ? -12.586 1.034 -3.150 1.00 80.12 281 PHE A O 1
ATOM 2388 N N . ARG A 1 282 ? -12.936 2.545 -1.525 1.00 86.94 282 ARG A N 1
ATOM 2389 C CA . ARG A 1 282 ? -14.064 3.237 -2.150 1.00 86.94 282 ARG A CA 1
ATOM 2390 C C . ARG A 1 282 ? -13.726 4.708 -2.266 1.00 86.94 282 ARG A C 1
ATOM 2392 O O . ARG A 1 282 ? -13.324 5.326 -1.275 1.00 86.94 282 ARG A O 1
ATOM 2399 N N . PHE A 1 283 ? -13.927 5.250 -3.452 1.00 82.75 283 PHE A N 1
ATOM 2400 C CA . PHE A 1 283 ? -13.627 6.632 -3.768 1.00 82.75 283 PHE A CA 1
ATOM 2401 C C . PHE A 1 283 ? -14.922 7.390 -4.016 1.00 82.75 283 PHE A C 1
ATOM 2403 O O . PHE A 1 283 ? -15.846 6.901 -4.660 1.00 82.75 283 PHE A O 1
ATOM 2410 N N . TYR A 1 284 ? -14.992 8.595 -3.475 1.00 85.44 284 TYR A N 1
ATOM 2411 C CA . TYR A 1 284 ? -16.081 9.526 -3.704 1.00 85.44 284 TYR A CA 1
ATOM 2412 C C . TYR A 1 284 ? -15.478 10.900 -3.950 1.00 85.44 284 TYR A C 1
ATOM 2414 O O . TYR A 1 284 ? -14.590 11.330 -3.215 1.00 85.44 284 TYR A O 1
ATOM 2422 N N . SER A 1 2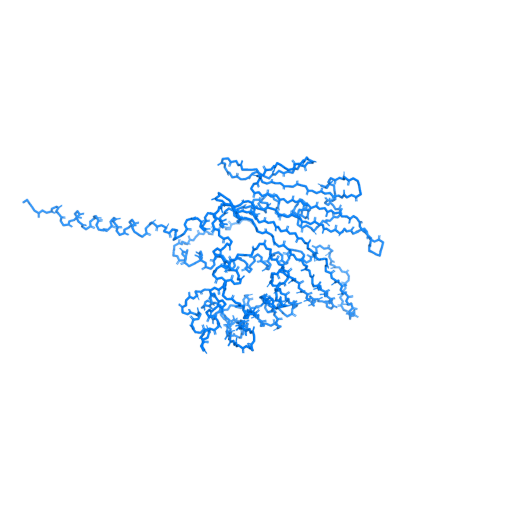85 ? -15.929 11.584 -4.994 1.00 82.06 285 SER A N 1
ATOM 2423 C CA . SER A 1 285 ? -15.485 12.940 -5.310 1.00 82.06 285 SER A CA 1
ATOM 2424 C C . SER A 1 285 ? -16.675 13.884 -5.366 1.00 82.06 285 SER A C 1
ATOM 2426 O O . SER A 1 285 ? -17.751 13.535 -5.849 1.00 82.06 285 SER A O 1
ATOM 2428 N N . SER A 1 286 ? -16.468 15.083 -4.837 1.00 82.56 286 SER A N 1
ATOM 2429 C CA . SER A 1 286 ? -17.384 16.214 -4.885 1.00 82.56 286 SER A CA 1
ATOM 2430 C C . SER A 1 286 ? -16.600 17.466 -5.284 1.00 82.56 286 SER A C 1
ATOM 2432 O O . SER A 1 286 ? -15.372 17.472 -5.254 1.00 82.56 286 SER A O 1
ATOM 2434 N N . LYS A 1 287 ? -17.299 18.561 -5.607 1.00 79.56 287 LYS A N 1
ATOM 2435 C CA . LYS A 1 287 ? -16.680 19.830 -6.037 1.00 79.56 287 LYS A CA 1
ATOM 2436 C C . LYS A 1 287 ? -15.630 20.369 -5.054 1.00 79.56 287 LYS A C 1
ATOM 2438 O O . LYS A 1 287 ? -14.693 21.028 -5.481 1.00 79.56 287 LYS A O 1
ATOM 2443 N N . ASN A 1 288 ? -15.793 20.089 -3.758 1.00 81.06 288 ASN A N 1
ATOM 2444 C CA . ASN A 1 288 ? -14.996 20.707 -2.693 1.00 81.06 288 ASN A CA 1
ATOM 2445 C C . ASN A 1 288 ? -14.085 19.727 -1.939 1.00 81.06 288 ASN A C 1
ATOM 2447 O O . ASN A 1 288 ? -13.178 20.166 -1.237 1.00 81.06 288 ASN A O 1
ATOM 2451 N N . TYR A 1 289 ? -14.329 18.417 -2.037 1.00 81.00 289 TYR A N 1
ATOM 2452 C CA . TYR A 1 289 ? -13.529 17.415 -1.336 1.00 81.00 289 TYR A CA 1
ATOM 2453 C C . TYR A 1 289 ? -13.569 16.054 -2.028 1.00 81.00 289 TYR A C 1
ATOM 2455 O O . TYR A 1 289 ? -14.528 15.706 -2.721 1.00 81.00 289 TYR A O 1
ATOM 2463 N N . GLU A 1 290 ? -12.552 15.253 -1.746 1.00 79.00 290 GLU A N 1
ATOM 2464 C CA . GLU A 1 290 ? -12.501 13.832 -2.060 1.00 79.00 290 GLU A CA 1
ATOM 2465 C C . GLU A 1 290 ? -12.572 13.021 -0.771 1.00 79.00 290 GLU A C 1
ATOM 2467 O O . GLU A 1 290 ? -12.008 13.393 0.257 1.00 79.00 290 GLU A O 1
ATOM 2472 N N . LYS A 1 291 ? -13.295 11.905 -0.810 1.00 83.62 291 LYS A N 1
ATOM 2473 C CA . LYS A 1 291 ? -13.425 10.978 0.306 1.00 83.62 291 LYS A CA 1
ATOM 2474 C C . LYS A 1 291 ? -12.939 9.605 -0.126 1.00 83.62 291 LYS A C 1
ATOM 2476 O O . LYS A 1 291 ? -13.476 9.017 -1.062 1.00 83.62 291 LYS A O 1
ATOM 2481 N N . ILE A 1 292 ? -11.968 9.082 0.611 1.00 81.81 292 ILE A N 1
ATOM 2482 C CA . ILE A 1 292 ? -11.420 7.740 0.420 1.00 81.81 292 ILE A CA 1
ATOM 2483 C C . ILE A 1 292 ? -11.795 6.913 1.641 1.00 81.81 292 ILE A C 1
ATOM 2485 O O . ILE A 1 292 ? -11.538 7.313 2.776 1.00 81.81 292 ILE A O 1
ATOM 2489 N N . THR A 1 293 ? -12.438 5.772 1.414 1.00 79.31 293 THR A N 1
ATOM 2490 C CA . THR A 1 293 ? -12.766 4.797 2.459 1.00 79.31 293 THR A CA 1
ATOM 2491 C C . THR A 1 293 ? -12.002 3.514 2.197 1.00 79.31 293 THR A C 1
ATOM 2493 O O . THR A 1 293 ? -12.100 2.972 1.103 1.00 79.31 293 THR A O 1
ATOM 2496 N N . GLY A 1 294 ? -11.269 3.025 3.190 1.00 76.38 294 GLY A N 1
ATOM 2497 C CA . GLY A 1 294 ? -10.558 1.755 3.134 1.00 76.38 294 GLY A CA 1
ATOM 2498 C C . GLY A 1 294 ? -11.112 0.767 4.159 1.00 76.38 294 GLY A C 1
ATOM 2499 O O . GLY A 1 294 ? -11.343 1.140 5.312 1.00 76.38 294 GLY A O 1
ATOM 2500 N N . GLU A 1 295 ? -11.336 -0.478 3.745 1.00 70.31 295 GLU A N 1
ATOM 2501 C CA . GLU A 1 295 ? -11.842 -1.555 4.603 1.00 70.31 295 GLU A CA 1
ATOM 2502 C C . GLU A 1 295 ? -11.248 -2.916 4.213 1.00 70.31 295 GLU A C 1
ATOM 2504 O O . GLU A 1 295 ? -11.048 -3.204 3.032 1.00 70.31 295 GLU A O 1
ATOM 2509 N N . PHE A 1 296 ? -10.986 -3.784 5.193 1.00 66.50 296 PHE A N 1
ATOM 2510 C CA . PHE A 1 296 ? -10.660 -5.183 4.904 1.00 66.50 296 PHE A CA 1
ATOM 2511 C C . PHE A 1 296 ? -11.915 -5.909 4.401 1.00 66.50 296 PHE A C 1
ATOM 2513 O O . PHE A 1 296 ? -12.973 -5.832 5.021 1.00 66.50 296 PHE A O 1
ATOM 2520 N N . SER A 1 297 ? -11.797 -6.590 3.262 1.00 63.09 297 SER A N 1
ATOM 2521 C CA . SER A 1 297 ? -12.909 -7.243 2.554 1.00 63.09 297 SER A CA 1
ATOM 2522 C C . SER A 1 297 ? -12.839 -8.770 2.566 1.00 63.09 297 SER A C 1
ATOM 2524 O O . SER A 1 297 ? -13.883 -9.414 2.517 1.00 63.09 297 SER A O 1
ATOM 2526 N N . LYS A 1 298 ? -11.638 -9.354 2.660 1.00 61.00 298 LYS A N 1
ATOM 2527 C CA . LYS A 1 298 ? -11.426 -10.802 2.809 1.00 61.00 298 LYS A CA 1
ATOM 2528 C C . LYS A 1 298 ? -10.353 -11.042 3.870 1.00 61.00 298 LYS A C 1
ATOM 2530 O O . LYS A 1 298 ? -9.286 -10.428 3.814 1.00 61.00 298 LYS A O 1
ATOM 2535 N N . PHE A 1 299 ? -10.644 -11.922 4.826 1.00 59.31 299 PHE A N 1
ATOM 2536 C CA . PHE A 1 299 ? -9.651 -12.401 5.785 1.00 59.31 299 PHE A CA 1
ATOM 2537 C C . PHE A 1 299 ? -8.728 -13.424 5.116 1.00 59.31 299 PHE A C 1
ATOM 2539 O O . PHE A 1 299 ? -9.199 -14.205 4.289 1.00 59.31 299 PHE A O 1
ATOM 2546 N N . PRO A 1 300 ? -7.429 -13.424 5.450 1.00 55.84 300 PRO A N 1
ATOM 2547 C CA . PRO A 1 300 ? -6.479 -14.295 4.787 1.00 55.84 300 PRO A CA 1
ATOM 2548 C C . PRO A 1 300 ? -6.719 -15.752 5.171 1.00 55.84 300 PRO A C 1
ATOM 2550 O O . PRO A 1 300 ? -6.955 -16.067 6.340 1.00 55.84 300 PRO A O 1
ATOM 2553 N N . GLU A 1 301 ? -6.562 -16.646 4.203 1.00 53.66 301 GLU A N 1
ATOM 2554 C CA . GLU A 1 301 ? -6.367 -18.063 4.488 1.00 53.66 301 GLU A CA 1
ATOM 2555 C C . GLU A 1 301 ? -4.914 -18.233 4.941 1.00 53.66 301 GLU A C 1
ATOM 2557 O O . GLU A 1 301 ? -3.982 -17.917 4.198 1.00 53.66 301 GLU A O 1
ATOM 2562 N N . LYS A 1 302 ? -4.712 -18.660 6.191 1.00 52.25 302 LYS A N 1
ATOM 2563 C CA . LYS A 1 302 ? -3.377 -18.910 6.745 1.00 52.25 302 LYS A CA 1
ATOM 2564 C C . LYS A 1 302 ? -3.099 -20.405 6.736 1.00 52.25 302 LYS A C 1
ATOM 2566 O O . LYS A 1 302 ? -3.818 -21.162 7.388 1.00 52.25 302 LYS A O 1
ATOM 2571 N N . LYS A 1 303 ? -2.025 -20.814 6.062 1.00 38.97 303 LYS A N 1
ATOM 2572 C CA . LYS A 1 303 ? -1.399 -22.122 6.271 1.00 38.97 303 LYS A CA 1
ATOM 2573 C C . LYS A 1 303 ? -0.028 -21.884 6.891 1.00 38.97 303 LYS A C 1
ATOM 2575 O O . LYS A 1 303 ? 0.792 -21.151 6.350 1.00 38.97 303 LYS A O 1
ATOM 2580 N N . SER A 1 304 ? 0.185 -22.450 8.069 1.00 37.44 304 SER A N 1
ATOM 2581 C CA . SER A 1 304 ? 1.490 -22.470 8.722 1.00 37.44 304 SER A CA 1
ATOM 2582 C C . SER A 1 304 ? 1.996 -23.900 8.682 1.00 37.44 304 SER A C 1
ATOM 2584 O O . SER A 1 304 ? 1.434 -24.761 9.363 1.00 37.44 304 SER A O 1
ATOM 2586 N N . GLU A 1 305 ? 3.034 -24.150 7.897 1.00 28.81 305 GLU A N 1
ATOM 2587 C CA . GLU A 1 305 ? 3.766 -25.410 7.941 1.00 28.81 305 GLU A CA 1
ATOM 2588 C C . GLU A 1 305 ? 5.050 -25.173 8.731 1.00 28.81 305 GLU A C 1
ATOM 2590 O O . GLU A 1 305 ? 5.818 -24.248 8.465 1.00 28.81 305 GLU A O 1
ATOM 2595 N N . VAL A 1 306 ? 5.246 -25.974 9.775 1.00 25.64 306 VAL A N 1
ATOM 2596 C CA . VAL A 1 306 ? 6.429 -25.884 10.627 1.00 25.64 306 VAL A CA 1
ATOM 2597 C C . VAL A 1 306 ? 7.289 -27.106 10.354 1.00 25.64 306 VAL A C 1
ATOM 2599 O O . VAL A 1 306 ? 6.954 -28.207 10.786 1.00 25.64 306 VAL A O 1
ATOM 2602 N N . VAL A 1 307 ? 8.410 -26.915 9.661 1.00 28.27 307 VAL A N 1
ATOM 2603 C CA . VAL A 1 307 ? 9.443 -27.946 9.523 1.00 28.27 307 VAL A CA 1
ATOM 2604 C C . VAL A 1 307 ? 10.502 -27.671 10.588 1.00 28.27 307 VAL A C 1
ATOM 2606 O O . VAL A 1 307 ? 11.457 -26.928 10.380 1.00 28.27 307 VAL A O 1
ATOM 2609 N N . PHE A 1 308 ? 10.305 -28.240 11.780 1.00 25.22 308 PHE A N 1
ATOM 2610 C CA . PHE A 1 308 ? 11.284 -28.156 12.865 1.00 25.22 308 PHE A CA 1
ATOM 2611 C C . PHE A 1 308 ? 12.531 -28.982 12.518 1.00 25.22 308 PHE A C 1
ATOM 2613 O O . PHE A 1 308 ? 12.549 -30.199 12.701 1.00 25.22 308 PHE A O 1
ATOM 2620 N N . LEU A 1 309 ? 13.610 -28.323 12.092 1.00 24.42 309 LEU A N 1
ATOM 2621 C CA . LEU A 1 309 ? 14.959 -28.876 12.219 1.00 24.42 309 LEU A CA 1
ATOM 2622 C C . LEU A 1 309 ? 15.585 -28.346 13.515 1.00 24.42 309 LEU A C 1
ATOM 2624 O O . LEU A 1 309 ? 15.758 -27.144 13.705 1.00 24.42 309 LEU A O 1
ATOM 2628 N N . ARG A 1 310 ? 15.872 -29.283 14.428 1.00 24.06 310 ARG A N 1
ATOM 2629 C CA . ARG A 1 310 ? 16.492 -29.108 15.751 1.00 24.06 310 ARG A CA 1
ATOM 2630 C C . ARG A 1 310 ? 17.833 -28.365 15.685 1.00 24.06 310 ARG A C 1
ATOM 2632 O O . ARG A 1 310 ? 18.869 -29.003 15.748 1.00 24.06 310 ARG A O 1
ATOM 2639 N N . PHE A 1 311 ? 17.837 -27.043 15.657 1.00 24.50 311 PHE A N 1
ATOM 2640 C CA . PHE A 1 311 ? 18.976 -26.229 16.084 1.00 24.50 311 PHE A CA 1
ATOM 2641 C C . PHE A 1 311 ? 18.427 -24.849 16.418 1.00 24.50 311 PHE A C 1
ATOM 2643 O O . PHE A 1 311 ? 18.196 -24.101 15.493 1.00 24.50 311 PHE A O 1
ATOM 2650 N N . PHE A 1 312 ? 18.132 -24.544 17.684 1.00 22.59 312 PHE A N 1
ATOM 2651 C CA . PHE A 1 312 ? 18.376 -23.245 18.340 1.00 22.59 312 PHE A CA 1
ATOM 2652 C C . PHE A 1 312 ? 17.842 -23.301 19.784 1.00 22.59 312 PHE A C 1
ATOM 2654 O O . PHE A 1 312 ? 16.735 -23.767 20.043 1.00 22.59 312 PHE A O 1
ATOM 2661 N N . ARG A 1 313 ? 18.706 -22.911 20.731 1.00 21.48 313 ARG A N 1
ATOM 2662 C CA . ARG A 1 313 ? 18.496 -22.959 22.186 1.00 21.48 313 ARG A CA 1
ATOM 2663 C C . ARG A 1 313 ? 17.412 -21.962 22.645 1.00 21.48 313 ARG A C 1
ATOM 2665 O O . ARG A 1 313 ? 17.222 -20.942 21.984 1.00 21.48 313 ARG A O 1
ATOM 2672 N N . PRO A 1 314 ? 16.726 -22.238 23.768 1.00 21.73 314 PRO A N 1
ATOM 2673 C CA . PRO A 1 314 ? 15.553 -21.498 24.210 1.00 21.73 314 PRO A CA 1
ATOM 2674 C C . PRO A 1 314 ? 15.969 -20.267 25.018 1.00 21.73 314 PRO A C 1
ATOM 2676 O O . PRO A 1 314 ? 16.168 -20.378 26.213 1.00 21.73 314 PRO A O 1
ATOM 2679 N N . GLU A 1 315 ? 16.124 -19.112 24.374 1.00 21.64 315 GLU A N 1
ATOM 2680 C CA . GLU A 1 315 ? 16.210 -17.803 25.044 1.00 21.64 315 GLU A CA 1
ATOM 2681 C C . GLU A 1 315 ? 16.120 -16.691 23.981 1.00 21.64 315 GLU A C 1
ATOM 2683 O O . GLU A 1 315 ? 17.115 -16.100 23.574 1.00 21.64 315 GLU A O 1
ATOM 2688 N N . TRP A 1 316 ? 14.918 -16.418 23.458 1.00 23.03 316 TRP A N 1
ATOM 2689 C CA . TRP A 1 316 ? 14.651 -15.122 22.824 1.00 23.03 316 TRP A CA 1
ATOM 2690 C C . TRP A 1 316 ? 13.172 -14.739 22.919 1.00 23.03 316 TRP A C 1
ATOM 2692 O O . TRP A 1 316 ? 12.272 -15.513 22.604 1.00 23.03 316 TRP A O 1
ATOM 2702 N N . GLN A 1 317 ? 12.958 -13.527 23.420 1.00 23.22 317 GLN A N 1
ATOM 2703 C CA . GLN A 1 317 ? 11.694 -12.941 23.852 1.00 23.22 317 GLN A CA 1
ATOM 2704 C C . GLN A 1 317 ? 10.662 -12.784 22.718 1.00 23.22 317 GLN A C 1
ATOM 2706 O O . GLN A 1 317 ? 10.983 -12.414 21.590 1.00 23.22 317 GLN A O 1
ATOM 2711 N N . ILE A 1 318 ? 9.395 -13.006 23.077 1.00 23.58 318 ILE A N 1
ATOM 2712 C CA . ILE A 1 318 ? 8.163 -13.035 22.261 1.00 23.58 318 ILE A CA 1
ATOM 2713 C C . ILE A 1 318 ? 7.714 -11.606 21.845 1.00 23.58 318 ILE A C 1
ATOM 2715 O O . ILE A 1 318 ? 6.553 -11.230 21.939 1.00 23.58 318 ILE A O 1
ATOM 2719 N N . GLY A 1 319 ? 8.645 -10.760 21.397 1.00 22.30 319 GLY A N 1
ATOM 2720 C CA . GLY A 1 319 ? 8.418 -9.317 21.202 1.00 22.30 319 GLY A CA 1
ATOM 2721 C C . GLY A 1 319 ? 8.403 -8.813 19.756 1.00 22.30 319 GLY A C 1
ATOM 2722 O O . GLY A 1 319 ? 8.504 -7.610 19.536 1.00 22.30 319 GLY A O 1
ATOM 2723 N N . SER A 1 320 ? 8.360 -9.671 18.735 1.00 24.06 320 SER A N 1
ATOM 2724 C CA . SER A 1 320 ? 8.532 -9.221 17.340 1.00 24.06 320 SER A CA 1
ATOM 2725 C C . SER A 1 320 ? 7.622 -9.963 16.364 1.00 24.06 320 SER A C 1
ATOM 2727 O O . SER A 1 320 ? 8.066 -10.795 15.579 1.00 24.06 320 SER A O 1
ATOM 2729 N N . PHE A 1 321 ? 6.326 -9.643 16.408 1.00 25.36 321 PHE A N 1
ATOM 2730 C CA . PHE A 1 321 ? 5.378 -10.029 15.360 1.00 25.36 321 PHE A CA 1
ATOM 2731 C C . PHE A 1 321 ? 5.547 -9.161 14.085 1.00 25.36 321 PHE A C 1
ATOM 2733 O O . PHE A 1 321 ? 5.981 -8.010 14.171 1.00 25.36 321 PHE A O 1
ATOM 2740 N N . PRO A 1 322 ? 5.173 -9.663 12.887 1.00 25.55 322 PRO A N 1
ATOM 2741 C CA . PRO A 1 322 ? 5.527 -9.089 11.574 1.00 25.55 322 PRO A CA 1
ATOM 2742 C C . PRO A 1 322 ? 4.838 -7.761 11.197 1.00 25.55 322 PRO A C 1
ATOM 2744 O O . PRO A 1 322 ? 5.139 -7.187 10.148 1.00 25.55 322 PRO A O 1
ATOM 2747 N N . GLY A 1 323 ? 3.913 -7.255 12.021 1.00 23.83 323 GLY A N 1
ATOM 2748 C CA . GLY A 1 323 ? 3.067 -6.095 11.697 1.00 23.83 323 GLY A CA 1
ATOM 2749 C C . GLY A 1 323 ? 3.833 -4.781 11.513 1.00 23.83 323 GLY A C 1
ATOM 2750 O O . GLY A 1 323 ? 3.434 -3.929 10.719 1.00 23.83 323 GLY A O 1
ATOM 2751 N N . THR A 1 324 ? 4.976 -4.627 12.184 1.00 26.98 324 THR A N 1
ATOM 2752 C CA . THR A 1 324 ? 5.838 -3.443 12.056 1.00 26.98 324 THR A CA 1
ATOM 2753 C C . THR A 1 324 ? 6.610 -3.437 10.739 1.00 26.98 324 THR A C 1
ATOM 2755 O O . THR A 1 324 ? 6.857 -2.373 10.184 1.00 26.98 324 THR A O 1
ATOM 2758 N N . TRP A 1 325 ? 6.950 -4.604 10.189 1.00 24.70 325 TRP A N 1
ATOM 2759 C CA . TRP A 1 325 ? 7.758 -4.710 8.969 1.00 24.70 325 TRP A CA 1
ATOM 2760 C C . TRP A 1 325 ? 6.931 -4.466 7.707 1.00 24.70 325 TRP A C 1
ATOM 2762 O O . TRP A 1 325 ? 7.392 -3.778 6.807 1.00 24.70 325 TRP A O 1
ATOM 2772 N N . MET A 1 326 ? 5.682 -4.933 7.678 1.00 27.16 326 MET A N 1
ATOM 2773 C CA . MET A 1 326 ? 4.790 -4.792 6.522 1.00 27.16 326 MET A CA 1
ATOM 2774 C C . MET A 1 326 ? 4.349 -3.341 6.276 1.00 27.16 326 MET A C 1
ATOM 2776 O O . MET A 1 326 ? 4.378 -2.880 5.136 1.00 27.16 326 MET A O 1
ATOM 2780 N N . ASN A 1 327 ? 4.015 -2.606 7.346 1.00 28.17 327 ASN A N 1
ATOM 2781 C CA . ASN A 1 327 ? 3.742 -1.168 7.258 1.00 28.17 327 ASN A CA 1
ATOM 2782 C C . ASN A 1 327 ? 4.994 -0.418 6.802 1.00 28.17 327 ASN A C 1
ATOM 2784 O O . ASN A 1 327 ? 4.916 0.355 5.863 1.00 28.17 327 ASN A O 1
ATOM 2788 N N . THR A 1 328 ? 6.168 -0.737 7.358 1.00 27.39 328 THR A N 1
ATOM 2789 C CA . THR A 1 328 ? 7.421 -0.094 6.937 1.00 27.39 328 THR A CA 1
ATOM 2790 C C . THR A 1 328 ? 7.765 -0.391 5.472 1.00 27.39 328 THR A C 1
ATOM 2792 O O . THR A 1 328 ? 8.263 0.488 4.789 1.00 27.39 328 THR A O 1
ATOM 2795 N N . SER A 1 329 ? 7.495 -1.589 4.948 1.00 31.61 329 SER A N 1
ATOM 2796 C CA . SER A 1 329 ? 7.797 -1.941 3.551 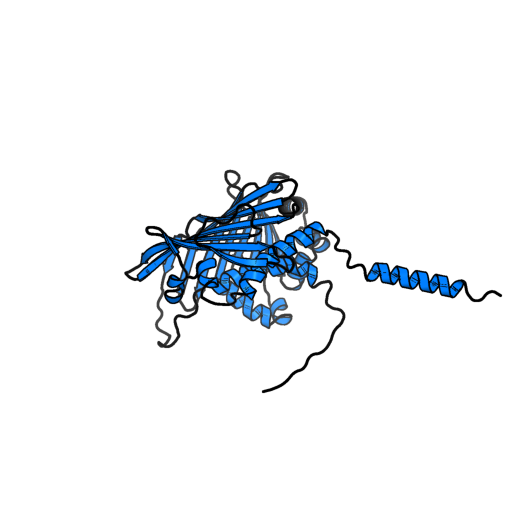1.00 31.61 329 SER A CA 1
ATOM 2797 C C . SER A 1 329 ? 6.862 -1.270 2.543 1.00 31.61 329 SER A C 1
ATOM 2799 O O . SER A 1 329 ? 7.321 -0.833 1.490 1.00 31.61 329 SER A O 1
ATOM 2801 N N . ILE A 1 330 ? 5.573 -1.152 2.869 1.00 32.28 330 ILE A N 1
ATOM 2802 C CA . ILE A 1 330 ? 4.593 -0.435 2.042 1.00 32.28 330 ILE A CA 1
ATOM 2803 C C . ILE A 1 330 ? 4.805 1.075 2.164 1.00 32.28 330 ILE A C 1
ATOM 2805 O O . ILE A 1 330 ? 4.794 1.765 1.148 1.00 32.28 330 ILE A O 1
ATOM 2809 N N . ASP A 1 331 ? 5.084 1.574 3.370 1.00 29.77 331 ASP A N 1
ATOM 2810 C CA . ASP A 1 331 ? 5.437 2.970 3.606 1.00 29.77 331 ASP A CA 1
ATOM 2811 C C . ASP A 1 331 ? 6.740 3.319 2.889 1.00 29.77 331 ASP A C 1
ATOM 2813 O O . ASP A 1 331 ? 6.769 4.345 2.241 1.00 29.77 331 ASP A O 1
ATOM 2817 N N . ILE A 1 332 ? 7.778 2.469 2.889 1.00 31.09 332 ILE A N 1
ATOM 2818 C CA . ILE A 1 332 ? 9.015 2.685 2.110 1.00 31.09 332 ILE A CA 1
ATOM 2819 C C . ILE A 1 332 ? 8.733 2.676 0.604 1.00 31.09 332 ILE A C 1
ATOM 2821 O O . ILE A 1 332 ? 9.306 3.487 -0.116 1.00 31.09 332 ILE A O 1
ATOM 2825 N N . PHE A 1 333 ? 7.857 1.799 0.107 1.00 30.66 333 PHE A N 1
ATOM 2826 C CA . PHE A 1 333 ? 7.505 1.768 -1.315 1.00 30.66 333 PHE A CA 1
ATOM 2827 C C . PHE A 1 333 ? 6.732 3.030 -1.732 1.00 30.66 333 PHE A C 1
ATOM 2829 O O . PHE A 1 333 ? 7.092 3.676 -2.714 1.00 30.66 333 PHE A O 1
ATOM 2836 N N . PHE A 1 334 ? 5.738 3.454 -0.944 1.00 29.44 334 PHE A N 1
ATOM 2837 C CA . PHE A 1 334 ? 5.032 4.721 -1.157 1.00 29.44 334 PHE A CA 1
ATOM 2838 C C . PHE A 1 334 ? 5.950 5.932 -0.972 1.00 29.44 334 PHE A C 1
ATOM 2840 O O . PHE A 1 334 ? 5.890 6.855 -1.775 1.00 29.44 334 PHE A O 1
ATOM 2847 N N . PHE A 1 335 ? 6.834 5.903 0.023 1.00 29.59 335 PHE A N 1
ATOM 2848 C CA . PHE A 1 335 ? 7.841 6.925 0.298 1.00 29.59 335 PHE A CA 1
ATOM 2849 C C . PHE A 1 335 ? 8.816 7.063 -0.870 1.00 29.59 335 PHE A C 1
ATOM 2851 O O . PHE A 1 335 ? 9.072 8.178 -1.301 1.00 29.59 335 PHE A O 1
ATOM 2858 N N . LEU A 1 336 ? 9.268 5.962 -1.478 1.00 27.36 336 LEU A N 1
ATOM 2859 C CA . LEU A 1 336 ? 10.058 5.988 -2.714 1.00 27.36 336 LEU A CA 1
ATOM 2860 C C . LEU A 1 336 ? 9.258 6.557 -3.898 1.00 27.36 336 LEU A C 1
ATOM 2862 O O . LEU A 1 336 ? 9.810 7.306 -4.701 1.00 27.36 336 LEU A O 1
ATOM 2866 N N . CYS A 1 337 ? 7.955 6.279 -3.993 1.00 27.42 337 CYS A N 1
ATOM 2867 C CA . CYS A 1 337 ? 7.095 6.860 -5.028 1.00 27.42 337 CYS A CA 1
ATOM 2868 C C . CYS A 1 337 ? 6.772 8.353 -4.805 1.00 27.42 337 CYS A C 1
ATOM 2870 O O . CYS A 1 337 ? 6.502 9.059 -5.778 1.00 27.42 337 CYS A O 1
ATOM 2872 N N . THR A 1 338 ? 6.800 8.854 -3.564 1.00 28.09 338 THR A N 1
ATOM 2873 C CA . THR A 1 338 ? 6.453 10.249 -3.231 1.00 28.09 338 THR A CA 1
ATOM 2874 C C . THR A 1 338 ? 7.662 11.163 -3.004 1.00 28.09 338 THR A C 1
ATOM 2876 O O . THR A 1 338 ? 7.600 12.334 -3.372 1.00 28.09 338 THR A O 1
ATOM 2879 N N . GLU A 1 339 ? 8.767 10.663 -2.444 1.00 28.66 339 GLU A N 1
ATOM 2880 C CA . GLU A 1 339 ? 9.985 11.441 -2.159 1.00 28.66 339 GLU A CA 1
ATOM 2881 C C . GLU A 1 339 ? 11.008 11.451 -3.295 1.00 28.66 339 GLU A C 1
ATOM 2883 O O . GLU A 1 339 ? 11.847 12.351 -3.323 1.00 28.66 339 GLU A O 1
ATOM 2888 N N . ALA A 1 340 ? 10.904 10.574 -4.303 1.00 26.47 340 ALA A N 1
ATOM 2889 C CA . ALA A 1 340 ? 11.719 10.713 -5.518 1.00 26.47 340 ALA A CA 1
ATOM 2890 C C . ALA A 1 340 ? 11.497 12.071 -6.222 1.00 26.47 340 ALA A C 1
ATOM 2892 O O . ALA A 1 340 ? 12.325 12.503 -7.015 1.00 26.47 340 ALA A O 1
ATOM 2893 N N . LYS A 1 341 ? 10.397 12.769 -5.901 1.00 25.53 341 LYS A N 1
ATOM 2894 C CA . LYS A 1 341 ? 10.099 14.136 -6.349 1.00 25.53 341 LYS A CA 1
ATOM 2895 C C . LYS A 1 341 ? 10.678 15.241 -5.457 1.00 25.53 341 LYS A C 1
ATOM 2897 O O . LYS A 1 341 ? 10.668 16.390 -5.874 1.00 25.53 341 LYS A O 1
ATOM 2902 N N . VAL A 1 342 ? 11.101 14.915 -4.233 1.00 25.42 342 VAL A N 1
ATOM 2903 C CA . VAL A 1 342 ? 11.567 15.874 -3.213 1.00 25.42 342 VAL A CA 1
ATOM 2904 C C . VAL A 1 342 ? 13.088 15.815 -3.057 1.00 25.42 342 VAL A C 1
ATOM 2906 O O . VAL A 1 342 ? 13.715 16.856 -2.900 1.00 25.42 342 VAL A O 1
ATOM 2909 N N . MET A 1 343 ? 13.704 14.633 -3.182 1.00 24.50 343 MET A N 1
ATOM 2910 C CA . MET A 1 343 ? 15.164 14.493 -3.071 1.00 24.50 343 MET A CA 1
ATOM 2911 C C . MET A 1 343 ? 15.942 15.129 -4.236 1.00 24.50 343 MET A C 1
ATOM 2913 O O . MET A 1 343 ? 17.101 15.485 -4.049 1.00 24.50 343 MET A O 1
ATOM 2917 N N . GLU A 1 344 ? 15.325 15.339 -5.405 1.00 27.78 344 GLU A N 1
ATOM 2918 C CA . GLU A 1 344 ? 15.976 16.011 -6.548 1.00 27.78 344 GLU A CA 1
ATOM 2919 C C . GLU A 1 344 ? 16.159 17.533 -6.323 1.00 27.78 344 GLU A C 1
ATOM 2921 O O . GLU A 1 344 ? 16.870 18.182 -7.083 1.00 27.78 344 GLU A O 1
ATOM 2926 N N . GLU A 1 345 ? 15.569 18.109 -5.262 1.00 27.92 345 GLU A N 1
ATOM 2927 C CA . GLU A 1 345 ? 15.594 19.557 -4.980 1.00 27.92 345 GLU A CA 1
ATOM 2928 C C . GLU A 1 345 ? 16.362 19.954 -3.699 1.00 27.92 345 GLU A C 1
ATOM 2930 O O . GLU A 1 345 ? 16.461 21.143 -3.398 1.00 27.92 345 GLU A O 1
ATOM 2935 N N . THR A 1 346 ? 16.945 19.004 -2.950 1.00 25.45 346 THR A N 1
ATOM 2936 C CA . THR A 1 346 ? 17.617 19.301 -1.660 1.00 25.45 346 THR A CA 1
ATOM 2937 C C . THR A 1 346 ? 19.114 19.002 -1.572 1.00 25.45 346 THR A C 1
ATOM 2939 O O . THR A 1 346 ? 19.724 19.385 -0.576 1.00 25.45 346 THR A O 1
ATOM 2942 N N . ASP A 1 347 ? 19.755 18.436 -2.597 1.00 27.39 347 ASP A N 1
ATOM 2943 C CA . ASP A 1 347 ? 21.220 18.250 -2.604 1.00 27.39 347 ASP A CA 1
ATOM 2944 C C . ASP A 1 347 ? 21.962 19.440 -3.236 1.00 27.39 347 ASP A C 1
ATOM 2946 O O . ASP A 1 347 ? 22.732 19.333 -4.187 1.00 27.39 347 ASP A O 1
ATOM 2950 N N . SER A 1 348 ? 21.756 20.621 -2.654 1.00 26.52 348 SER A N 1
ATOM 2951 C CA . SER A 1 348 ? 22.794 21.651 -2.626 1.00 26.52 348 SER A CA 1
ATOM 2952 C C . SER A 1 348 ? 22.617 22.485 -1.355 1.00 26.52 348 SER A C 1
ATOM 2954 O O . SER A 1 348 ? 21.555 23.056 -1.127 1.00 26.52 348 SER A O 1
ATOM 2956 N N . ASN A 1 349 ? 23.665 22.551 -0.531 1.00 24.09 349 ASN A N 1
ATOM 2957 C CA . ASN A 1 349 ? 23.766 23.298 0.731 1.00 24.09 349 ASN A CA 1
ATOM 2958 C C . ASN A 1 349 ? 23.031 22.724 1.962 1.00 24.09 349 ASN A C 1
ATOM 2960 O O . ASN A 1 349 ? 21.969 23.206 2.342 1.00 24.09 349 ASN A O 1
ATOM 2964 N N . ARG A 1 350 ? 23.718 21.902 2.765 1.00 22.48 350 ARG A N 1
ATOM 2965 C CA . ARG A 1 350 ? 24.459 22.400 3.945 1.00 22.48 350 ARG 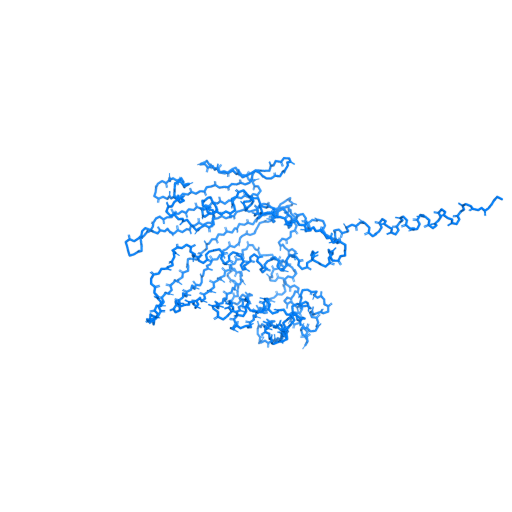A CA 1
ATOM 2966 C C . ARG A 1 350 ? 25.095 21.278 4.760 1.00 22.48 350 ARG A C 1
ATOM 2968 O O . ARG A 1 350 ? 24.530 20.223 5.009 1.00 22.48 350 ARG A O 1
ATOM 2975 N N . SER A 1 351 ? 26.295 21.610 5.196 1.00 20.95 351 SER A N 1
ATOM 2976 C CA . SER A 1 351 ? 27.157 20.938 6.145 1.00 20.95 351 SER A CA 1
ATOM 2977 C C . SER A 1 351 ? 26.736 21.191 7.605 1.00 20.95 351 SER A C 1
ATOM 2979 O O . SER A 1 351 ? 26.046 22.164 7.903 1.00 20.95 351 SER A O 1
ATOM 2981 N N . PHE A 1 352 ? 27.266 20.334 8.490 1.00 21.47 352 PHE A N 1
ATOM 2982 C CA . PHE A 1 352 ? 27.348 20.425 9.958 1.00 21.47 352 PHE A CA 1
ATOM 2983 C C . PHE A 1 352 ? 26.065 20.224 10.785 1.00 21.47 352 PHE A C 1
ATOM 2985 O O . PHE A 1 352 ? 25.193 21.078 10.819 1.00 21.47 352 PHE A O 1
ATOM 2992 N N . PHE A 1 353 ? 26.047 19.155 11.594 1.00 21.72 353 PHE A N 1
ATOM 2993 C CA . PHE A 1 353 ? 26.240 19.282 13.047 1.00 21.72 353 PHE A CA 1
ATOM 2994 C C . PHE A 1 353 ? 26.845 17.994 13.638 1.00 21.72 353 PHE A C 1
ATOM 2996 O O . PHE A 1 353 ? 26.255 16.918 13.606 1.00 21.72 353 PHE A O 1
ATOM 3003 N N . LYS A 1 354 ? 28.065 18.152 14.160 1.00 20.48 354 LYS A N 1
ATOM 3004 C CA . LYS A 1 354 ? 28.699 17.326 15.192 1.00 20.48 354 LYS A CA 1
ATOM 3005 C C . LYS A 1 354 ? 28.038 17.695 16.524 1.00 20.48 354 LYS A C 1
ATOM 3007 O O . LYS A 1 354 ? 28.069 18.879 16.848 1.00 20.48 354 LYS A O 1
ATOM 3012 N N . THR A 1 355 ? 27.591 16.714 17.308 1.00 21.11 355 THR A N 1
ATOM 3013 C CA . THR A 1 355 ? 27.615 16.819 18.779 1.00 21.11 355 THR A CA 1
ATOM 3014 C C . THR A 1 355 ? 27.727 15.427 19.414 1.00 21.11 355 THR A C 1
ATOM 3016 O O . THR A 1 355 ? 26.763 14.676 19.513 1.00 21.11 355 THR A O 1
ATOM 3019 N N . GLU A 1 356 ? 28.964 15.100 19.775 1.00 19.53 356 GLU A N 1
ATOM 3020 C CA . GLU A 1 356 ? 29.416 14.271 20.908 1.00 19.53 356 GLU A CA 1
ATOM 3021 C C . GLU A 1 356 ? 28.772 14.791 22.222 1.00 19.53 356 GLU A C 1
ATOM 3023 O O . GLU A 1 356 ? 28.615 16.002 22.350 1.00 19.53 356 GLU A O 1
ATOM 3028 N N . ILE A 1 357 ? 28.232 14.020 23.179 1.00 21.98 357 ILE A N 1
ATOM 3029 C CA . ILE A 1 357 ? 28.809 13.181 24.273 1.00 21.98 357 ILE A CA 1
ATOM 3030 C C . ILE A 1 357 ? 27.641 13.109 25.304 1.00 21.98 357 ILE A C 1
ATOM 3032 O O . ILE A 1 357 ? 26.915 14.093 25.453 1.00 21.98 357 ILE A O 1
ATOM 3036 N N . ARG A 1 358 ? 27.311 12.003 25.983 1.00 27.31 358 ARG A N 1
ATOM 3037 C CA . ARG A 1 358 ? 28.109 11.178 26.907 1.00 27.31 358 ARG A CA 1
ATOM 3038 C C . ARG A 1 358 ? 28.004 9.690 26.640 1.00 27.31 358 ARG A C 1
ATOM 3040 O O . ARG A 1 358 ? 26.879 9.233 26.348 1.00 27.31 358 ARG A O 1
#

Secondary structure (DSSP, 8-state):
---SSHHHHHHHHHHHHHHHHH----S-HHHHHHHHHHHHHHHHHHHH--SSHHHHHHHT---TTGGGGSEEETTEEEEEEEEEEETTEEEEEEESSPPPTT-SEEEEEEEEEEEETTEEEEEEEEEEEEEEESS-HHHHHHHHHHHHHHHHH-SSHHHHHHHH-HHHHHHHHHSEEEEEEETTEEEEEEE--HHHHHH-HHHHHHHHHHHHHEEEEEEEE-SSS-S--EEEEEETTEEEEEEE---TTTTT--SEEEEEEEEEEEETTEEEEEEEEEEEEEEEE-SSEEEEEEEEEEPPEEEEEE---S---S---S---THHHHHHHHHHHHHHHHHTTTGGGT-SS---------

Radius of gyration: 24.79 Å; chains: 1; bounding box: 51×92×58 Å

Foldseek 3Di:
DDDPDPVVVVVVVVVVVVVVVPPPPPVDVQVVQQVVLVVLQVVVCCVVDVDDAPVCQQLVNDDPVNQVVWDDDPQKTKWKWAWDQDPVGTDIDTDPDDDDPPTQKIKIKIWHWDDDPNDIDTDIKMKIKGKGWPDDPLVVLLVVLVLQVLLVPDPQSLVVCLVPDVLSVVLVVLFPWDWDDDPFKIKIKGFHDVVNCVVPVPVCVVLLVVLQFKWKWKFKDAPPDDPGGFIWTDDRRMTMTMHGRDPRCPRNDHQKMKIFMWMWGHDPQKTKTWGGFIKMWGWDGDPTIIMIMIIGDDGTDIDIDGDDDPDDDPDDDPPDDCSVVVCVVVCVVVCSVPCSVVVVPPPDDDDDDDDDDD

Organism: NCBI:txid1193059

Sequence (358 aa):
MYENKKNKIRFFVYVSIYFFFFGCVQKKPQQTAFWKEYLSHQKNIFREYPNGGIRNALFGNLTSEDVHLLQKKDDTLSIDFYLQKKDQGFRNVFTTEKIPKNVPYQIHVEYLPTFFKDQKTFQIKRKTISILPAYSYFDFFHHLDRLQNFLRSESNHSSGLASVSNTHRYLCYVCRCDSGRKENSSWLLYELNESTKTAYPRFYKRFDKLLNQISYRITIFKPGEFLDGIELYNEGTKTFLKIPDTPEGYWNKPETLHVRVSLLIRVYGLEIDIKDLGYKFRFYSSKNYEKITGEFSKFPEKKSEVVFLRFFRPEWQIGSFPGTWMNTSIDIFFFLCTEAKVMEETDSNRSFFKTEIR

=== Feature glossary ===
Key to the feature types in this record:

Secondary structure (8-state, DSSP). Secondary structure is the local, repeating backbone conformation. DSSP classifies it into eight states by reading the hydrogen-bond network: three helix types (H, G, I), two β types (E, B), two non-regular types (T, S), and unstructured coil (-).

Backbone torsions (φ/ψ). Backbone dihedral angles. Every residue except chain termini has a φ (preceding-C → N → Cα → C) and a ψ (N → Cα → C → next-N). They are reported in degrees following the IUPAC sign convention. Secondary structure is essentially a statement about which (φ, ψ) basin each residue occupies.

Predicted aligned error. Predicted Aligned Error (PAE) is an AlphaFold confidence matrix: entry (i, j) is the expected error in the position of residue j, in ångströms, when the prediction is superimposed on the true structure at residue i. Low PAE within a block of residues means that block is internally rigid and well-predicted; high PAE between two blocks means their relative placement is uncertain even if each block individually is confident.

B-factor. B-factor (Debye–Waller factor) reflects atomic displacement in the crystal lattice. It is an experimental observable (units Å²), not a prediction; low values mean the atom is pinned down, high values mean it moves or is heterogeneous across the crystal.

Secondary structure (3-state, P-SEA). Three-state secondary structure (P-SEA) collapses the eight DSSP classes into helix (a), strand (b), and coil (c). P-SEA assigns these from Cα geometry alone — distances and angles — without requiring backbone oxygens, so it works on any Cα trace.

Sequence. Primary structure: the covalent order of the twenty standard amino acids along the backbone. Two proteins with the same sequence will (almost always) fold to the same structure; two with 30% identity often share a fold but not the details.

pLDDT. pLDDT is the predicted lDDT-Cα score: AlphaFold's confidence that the local environment of each residue (all inter-atomic distances within 15 Å) is correctly placed. It is a per-residue number between 0 and 100, with higher meaning more reliable.

InterPro / GO / CATH / organism. Functional annotations link the protein to curated databases. InterPro entries identify conserved domains and families by matching the sequence against member-database signatures (Pfam, PROSITE, CDD, …). Gene Ontology (GO) terms describe molecular function, biological process, and cellular component in a controlled vocabulary. CATH places the structure in a hierarchical fold classification (Class/Architecture/Topology/Homologous-superfamily). The organism is the source species.

Contact-map, Ramachandran, and PAE plots. Three diagnostic plots accompany the record. The Cα contact map visualizes the tertiary structure as a 2D adjacency matrix (8 Å cutoff, sequence-local contacts suppressed). The Ramachandran plot shows the distribution of backbone (φ, ψ) torsions, with points in the α and β basins reflecting secondary structure content. The PAE plot shows AlphaFold's inter-residue confidence as a color matrix.

mmCIF coordinates. The mmCIF table is the protein's shape written out atom by atom. For each backbone N, Cα, C, and carbonyl O, it records an (x, y, z) coordinate triple in Å plus the residue type, chain letter, and residue number.

Radius of gyration, Cα contacts, bounding box. Three whole-structure scalars: the radius of gyration (RMS distance of Cα from centroid, in Å), the count of Cα–Cα contacts (pairs closer than 8 Å and separated by more than four residues in sequence — i.e. tertiary, not local, contacts), and the bounding-box dimensions. Together they distinguish compact globular folds from extended fibres or disordered chains.

Foldseek 3Di. The Foldseek 3Di string encodes local tertiary geometry as a 20-letter alphabet — one character per residue — derived from the relative positions of nearby Cα atoms. Unlike the amino-acid sequence, 3Di is a direct function of the 3D structure, so two proteins with the same fold have similar 3Di strings even at low sequence identity.

Rendered structure images. Six rendered views show the 3D structure from the faces of a cube — i.e. along ±x, ±y, ±z. Rendering representation is drawn randomly per protein from cartoon (secondary-structure ribbons), sticks (backbone bonds), or molecular surface; coloring is either N→C rainbow (blue at the N-terminus through red at the C-terminus) or one color per chain.

Nearest PDB structures. The Foldseek neighbor list gives the closest experimentally determined structures in the PDB, ranked by structural alignment. TM-score near 1 means near-identical fold; near 0.3 means only rough topology match. This is how one finds what a novel AlphaFold prediction most resembles in the solved-structure universe.

Solvent-accessible surface area. SASA measures how much of the protein is reachable by solvent. It is computed by rolling a water-sized probe over the atomic surface and summing the exposed area (Å²). Per-residue SASA distinguishes core (buried, low SASA) from surface (exposed, high SASA) residues; total SASA is a whole-molecule size measure.